Protein AF-A0A1Y4GB95-F1 (afdb_monomer)

Sequence (204 aa):
MKNYTLTEKQLGTLKKTLDSMLEAPGKIETEINDEYHAEGGEGDIELRGTLEVMFGDLGRELKYLIEDVENQPAPIQWVEDVKEFRRLYRLNTPAKTKKEVWTQFKCVREELSELFDEICESDFRPSVKVLDGICDLLFTTVGLALVLDCDIQGAFAEVVRSNLTKLGADGKPIYREDGKVLKGPNFEEPKLKPFLPKEASWNA

pLDDT: mean 91.18, std 9.5, range [42.97, 98.75]

Mean predicted aligned error: 10.13 Å

Radius of gyration: 28.31 Å; Cα contacts (8 Å, |Δi|>4): 180; chains: 1; bounding box: 76×57×63 Å

Foldseek 3Di:
DDQDDDDPVRLVVLVVVLVCLQCVLVVVQVVVQVVCVVVPDDDGDPCNVVSCVVSVVVSVVSVVVSVVNVPPDDPPPLLVVLVVVCVVVVHDFQAQDPVSLVVLVVQLVVLVVQLVVVCVVCVNDDDPSNVVSVSSNSSSVSVNCRNQQFPVVVQVVLVVVQVCQQAEPVSHFDADPVRDTGRYPRGDDRPRVVRGDPDGNYDD

Nearest PDB structures (foldseek):
  6ye4-assembly1_C  TM=2.022E-01  e=5.481E+00  Serratia marcescens
  4h6y-assembly2_B  TM=2.044E-01  e=6.871E+00  Homo sapiens

Solvent-accessible surface area (backbone atoms only — not comparable to full-atom values): 11489 Å² total; per-residue (Å²): 134,84,90,74,92,69,52,73,69,55,51,53,50,51,52,53,50,47,54,51,50,72,50,39,29,59,54,52,38,50,54,53,40,55,53,42,45,74,75,69,50,83,82,82,72,92,44,46,72,63,37,44,55,67,41,41,60,58,44,50,56,53,48,54,51,50,49,54,56,71,68,44,76,74,78,88,48,68,69,58,54,48,50,50,49,31,58,77,70,70,49,64,71,44,22,68,41,71,65,55,47,51,52,38,51,49,49,32,54,50,32,50,50,54,26,51,50,40,33,61,75,47,72,73,45,94,44,74,64,36,53,47,26,53,50,48,30,50,51,33,46,51,48,39,31,39,30,65,46,32,43,54,70,63,38,49,53,40,43,52,55,24,58,66,28,17,27,32,96,86,71,40,83,40,67,46,97,87,65,47,78,42,79,24,89,65,48,45,82,56,79,53,74,84,30,49,51,96,65,76,74,34,88,131

Structure (mmCIF, N/CA/C/O backbone):
data_AF-A0A1Y4GB95-F1
#
_entry.id   AF-A0A1Y4GB95-F1
#
loop_
_atom_site.group_PDB
_atom_site.id
_atom_site.type_symbol
_atom_site.label_atom_id
_atom_site.label_alt_id
_atom_site.label_comp_id
_atom_site.label_asym_id
_atom_site.label_entity_id
_atom_site.label_seq_id
_atom_site.pdbx_PDB_ins_code
_atom_site.Cartn_x
_atom_site.Cartn_y
_atom_site.Cartn_z
_atom_site.occupancy
_atom_site.B_iso_or_equiv
_atom_site.auth_seq_id
_atom_site.auth_comp_id
_atom_site.auth_asym_id
_atom_site.auth_atom_id
_atom_site.pdbx_PDB_model_num
ATOM 1 N N . MET A 1 1 ? 6.253 0.214 -21.303 1.00 42.97 1 MET A N 1
ATOM 2 C CA . MET A 1 1 ? 7.231 -0.401 -20.384 1.00 42.97 1 MET A CA 1
ATOM 3 C C . MET A 1 1 ? 6.607 -1.637 -19.771 1.00 42.97 1 MET A C 1
ATOM 5 O O . MET A 1 1 ? 5.446 -1.575 -19.381 1.00 42.97 1 MET A O 1
ATOM 9 N N . LYS A 1 2 ? 7.320 -2.764 -19.762 1.00 46.53 2 LYS A N 1
ATOM 10 C CA . LYS A 1 2 ? 6.909 -3.952 -19.006 1.00 46.53 2 LYS A CA 1
ATOM 11 C C . LYS A 1 2 ? 7.400 -3.743 -17.569 1.00 46.53 2 LYS A C 1
ATOM 13 O O . LYS A 1 2 ? 8.580 -3.487 -17.386 1.00 46.53 2 LYS A O 1
ATOM 18 N N . ASN A 1 3 ? 6.520 -3.818 -16.572 1.00 54.38 3 ASN A N 1
ATOM 19 C CA . ASN A 1 3 ? 6.946 -3.762 -15.171 1.00 54.38 3 ASN A CA 1
ATOM 20 C C . ASN A 1 3 ? 7.522 -5.130 -14.806 1.00 54.38 3 ASN A C 1
ATOM 22 O O . ASN A 1 3 ? 6.793 -6.125 -14.816 1.00 54.38 3 ASN A O 1
ATOM 26 N N . TYR A 1 4 ? 8.819 -5.186 -14.528 1.00 64.69 4 TYR A N 1
ATOM 27 C CA . TYR A 1 4 ? 9.495 -6.419 -14.149 1.00 64.69 4 TYR A CA 1
ATOM 28 C C . TYR A 1 4 ? 9.684 -6.403 -12.635 1.00 64.69 4 TYR A C 1
ATOM 30 O O . TYR A 1 4 ? 10.328 -5.516 -12.092 1.00 64.69 4 TYR A O 1
ATOM 38 N N . THR A 1 5 ? 9.136 -7.387 -11.926 1.00 67.50 5 THR A N 1
ATOM 39 C CA . THR A 1 5 ? 9.393 -7.531 -10.487 1.00 67.50 5 THR A CA 1
ATOM 40 C C . THR A 1 5 ? 10.512 -8.546 -10.296 1.00 67.50 5 THR A C 1
ATOM 42 O O . THR A 1 5 ? 10.265 -9.751 -10.263 1.00 67.50 5 THR A O 1
ATOM 45 N N . LEU A 1 6 ? 11.753 -8.061 -10.221 1.00 75.19 6 LEU A N 1
ATOM 46 C CA . LEU A 1 6 ? 12.926 -8.877 -9.913 1.00 75.19 6 LEU A CA 1
ATOM 47 C C . LEU A 1 6 ? 13.432 -8.551 -8.509 1.00 75.19 6 LEU A C 1
ATOM 49 O O . LEU A 1 6 ? 13.529 -7.395 -8.116 1.00 75.19 6 LEU A O 1
ATOM 53 N N . THR A 1 7 ? 13.774 -9.587 -7.751 1.00 77.94 7 THR A N 1
ATOM 54 C CA . THR A 1 7 ? 14.528 -9.437 -6.501 1.00 77.94 7 THR A CA 1
ATOM 55 C C . THR A 1 7 ? 15.972 -9.022 -6.792 1.00 77.94 7 THR A C 1
ATOM 57 O O . THR A 1 7 ? 16.514 -9.366 -7.844 1.00 77.94 7 THR A O 1
ATOM 60 N N . GLU A 1 8 ? 16.647 -8.408 -5.817 1.00 76.81 8 GLU A N 1
ATOM 61 C CA . GLU A 1 8 ? 18.096 -8.126 -5.862 1.00 76.81 8 GLU A CA 1
ATOM 62 C C . GLU A 1 8 ? 18.926 -9.355 -6.262 1.00 76.81 8 GLU A C 1
ATOM 64 O O . GLU A 1 8 ? 19.851 -9.284 -7.071 1.00 76.81 8 GLU A O 1
ATOM 69 N N . LYS A 1 9 ? 18.549 -10.533 -5.750 1.00 80.00 9 LYS A N 1
ATOM 70 C CA . LYS A 1 9 ? 19.213 -11.794 -6.094 1.00 80.00 9 LYS A CA 1
ATOM 71 C C . LYS A 1 9 ? 19.043 -12.141 -7.576 1.00 80.00 9 LYS A C 1
ATOM 73 O O . LYS A 1 9 ? 20.010 -12.552 -8.209 1.00 80.00 9 LYS A O 1
ATOM 78 N N . GLN A 1 10 ? 17.835 -11.991 -8.119 1.00 87.00 10 GLN A N 1
ATOM 79 C CA . GLN A 1 10 ? 17.549 -12.268 -9.531 1.00 87.00 10 GLN A CA 1
ATOM 80 C C . GLN A 1 10 ? 18.246 -11.262 -10.453 1.00 87.00 10 GLN A C 1
ATOM 82 O O . GLN A 1 10 ? 18.842 -11.675 -11.445 1.00 87.00 10 GLN A O 1
ATOM 87 N N . LEU A 1 11 ? 18.246 -9.975 -10.096 1.00 88.75 11 LEU A N 1
ATOM 88 C CA . LEU A 1 11 ? 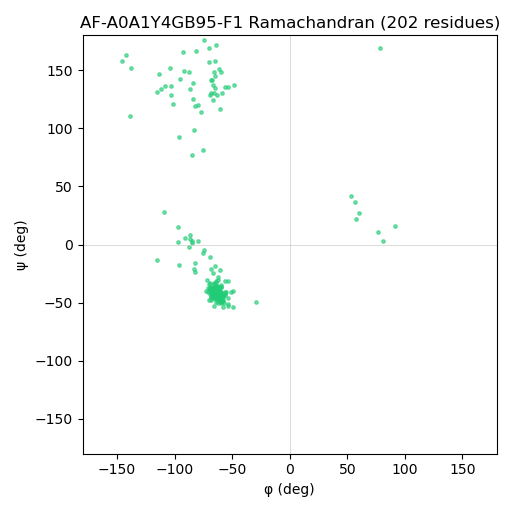18.988 -8.944 -10.822 1.00 88.75 11 LEU A CA 1
ATOM 89 C C . LEU A 1 11 ? 20.497 -9.232 -10.811 1.00 88.75 11 LEU A C 1
ATOM 91 O O . LEU A 1 11 ? 21.150 -9.188 -11.853 1.00 88.75 11 LEU A O 1
ATOM 95 N N . GLY A 1 12 ? 21.043 -9.626 -9.658 1.00 90.75 12 GLY A N 1
ATOM 96 C CA . GLY A 1 12 ? 22.436 -10.051 -9.536 1.00 90.75 12 GLY A CA 1
ATOM 97 C C . GLY A 1 12 ? 22.776 -11.265 -10.408 1.00 90.75 12 GLY A C 1
ATOM 98 O O . GLY A 1 12 ? 23.865 -11.328 -10.976 1.00 90.75 12 GLY A O 1
ATOM 99 N N . THR A 1 13 ? 21.854 -12.218 -10.567 1.00 93.88 13 THR A N 1
ATOM 100 C CA . THR A 1 13 ? 22.023 -13.345 -11.498 1.00 93.88 13 THR A CA 1
ATOM 101 C C . THR A 1 13 ? 22.048 -12.890 -12.959 1.00 93.88 13 THR A C 1
ATOM 103 O O . THR A 1 13 ? 22.888 -13.372 -13.719 1.00 93.88 13 THR A O 1
ATOM 106 N N . LEU A 1 14 ? 21.181 -11.955 -13.362 1.00 93.00 14 LEU A N 1
ATOM 107 C CA . LEU A 1 14 ? 21.178 -11.421 -14.731 1.00 93.00 14 LEU A CA 1
ATOM 108 C C . LEU A 1 14 ? 22.484 -10.694 -15.061 1.00 93.00 14 LEU A C 1
ATOM 110 O O . LEU A 1 14 ? 23.065 -10.954 -16.110 1.00 93.00 14 LEU A O 1
ATOM 114 N N . LYS A 1 15 ? 22.995 -9.868 -14.140 1.00 93.88 15 LYS A N 1
ATOM 115 C CA . LYS A 1 15 ? 24.283 -9.173 -14.306 1.00 93.88 15 LYS A CA 1
ATOM 116 C C . LYS A 1 15 ? 25.442 -10.147 -14.520 1.00 93.88 15 LYS A C 1
ATOM 118 O O . LYS A 1 15 ? 26.156 -10.041 -15.506 1.00 93.88 15 LYS A O 1
ATOM 123 N N . LYS A 1 16 ? 25.544 -11.183 -13.679 1.00 95.31 16 LYS A N 1
ATOM 124 C CA . LYS A 1 16 ? 26.564 -12.238 -13.840 1.00 95.31 16 LYS A CA 1
ATOM 125 C C . LYS A 1 16 ? 26.449 -12.979 -15.172 1.00 95.31 16 LYS A C 1
ATOM 127 O O . LYS A 1 16 ? 27.456 -13.411 -15.730 1.00 95.31 16 LYS A O 1
ATOM 132 N N . THR A 1 17 ? 25.223 -13.158 -15.660 1.00 93.69 17 THR A N 1
ATOM 133 C CA . THR A 1 17 ? 24.966 -13.796 -16.957 1.00 93.69 17 THR A CA 1
ATOM 134 C C . THR A 1 17 ? 25.465 -12.908 -18.096 1.00 93.69 17 THR A C 1
ATOM 136 O O . THR A 1 17 ? 26.146 -13.409 -18.985 1.00 93.69 17 THR A O 1
ATOM 139 N N . LEU A 1 18 ? 25.196 -11.599 -18.036 1.00 93.94 18 LEU A N 1
ATOM 140 C CA . LEU A 1 18 ? 25.716 -10.623 -18.995 1.00 93.94 18 LEU A CA 1
ATOM 141 C C . LEU A 1 18 ? 27.249 -10.620 -19.014 1.00 93.94 18 LEU A C 1
ATOM 143 O O . LEU A 1 18 ? 27.834 -10.746 -20.085 1.00 93.94 18 LEU A O 1
ATOM 147 N N . ASP A 1 19 ? 27.892 -10.552 -17.846 1.00 93.06 19 ASP A N 1
ATOM 148 C CA . ASP A 1 19 ? 29.358 -10.573 -17.747 1.00 93.06 19 ASP A CA 1
ATOM 149 C C . ASP A 1 19 ? 29.935 -11.847 -18.385 1.00 93.06 19 ASP A C 1
ATOM 151 O O . ASP A 1 19 ? 30.854 -11.789 -19.201 1.00 93.06 19 ASP A O 1
ATOM 155 N N . SER A 1 20 ? 29.326 -13.002 -18.097 1.00 90.69 20 SER A N 1
ATOM 156 C CA . SER A 1 20 ? 29.745 -14.286 -18.672 1.00 90.69 20 SER A CA 1
ATOM 157 C C . SER A 1 20 ? 29.602 -14.319 -20.198 1.00 90.69 20 SER A C 1
ATOM 159 O O . SER A 1 20 ? 30.461 -14.873 -20.879 1.00 90.69 20 SER A O 1
ATOM 161 N N . MET A 1 21 ? 28.541 -13.717 -20.749 1.00 89.25 21 MET A N 1
ATOM 162 C CA . MET A 1 21 ? 28.334 -13.609 -22.199 1.00 89.25 21 MET A CA 1
ATOM 163 C C . MET A 1 21 ? 29.367 -12.705 -22.873 1.00 89.25 21 MET A C 1
ATOM 165 O O . MET A 1 21 ? 29.791 -13.001 -23.985 1.00 89.25 21 MET A O 1
ATOM 169 N N . LEU A 1 22 ? 29.777 -11.621 -22.212 1.00 87.62 22 LEU A N 1
ATOM 170 C CA . LEU A 1 22 ? 30.788 -10.700 -22.736 1.00 87.62 22 LEU A CA 1
ATOM 171 C C . LEU A 1 22 ? 32.195 -11.316 -22.724 1.00 87.62 22 LEU A C 1
ATOM 173 O O . LEU A 1 22 ? 33.005 -11.005 -23.592 1.00 87.62 22 LEU A O 1
ATOM 177 N N . GLU A 1 23 ? 32.481 -12.207 -21.773 1.00 90.25 23 GLU A N 1
ATO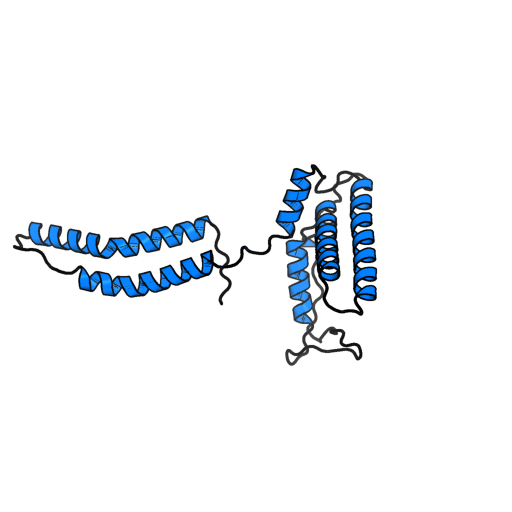M 178 C CA . GLU A 1 23 ? 33.754 -12.935 -21.699 1.00 90.25 23 GLU A CA 1
ATOM 179 C C . GLU A 1 23 ? 33.819 -14.173 -22.611 1.00 90.25 23 GLU A C 1
ATOM 181 O O . GLU A 1 23 ? 34.914 -14.622 -22.958 1.00 90.25 23 GLU A O 1
ATOM 186 N N . ALA A 1 24 ? 32.669 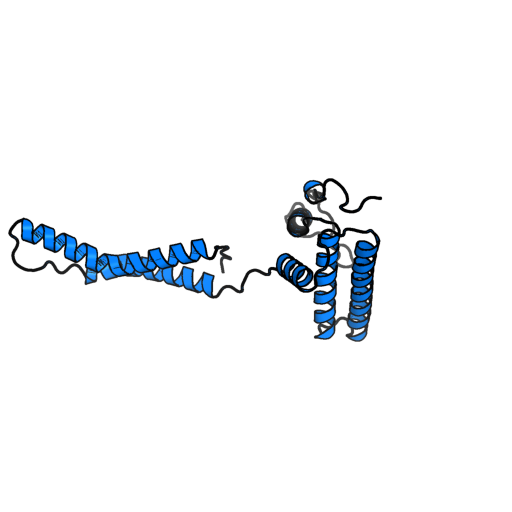-14.746 -22.985 1.00 91.44 24 ALA A N 1
ATOM 187 C CA . ALA A 1 24 ? 32.592 -16.003 -23.730 1.00 91.44 24 ALA A CA 1
ATOM 188 C C . ALA A 1 24 ? 33.364 -16.004 -25.067 1.00 91.44 24 ALA A C 1
ATOM 190 O O . ALA A 1 24 ? 34.066 -16.987 -25.305 1.00 91.44 24 ALA A O 1
ATOM 191 N N . PRO A 1 25 ? 33.323 -14.949 -25.912 1.00 92.75 25 PRO A N 1
ATOM 192 C CA . PRO A 1 25 ? 34.048 -14.933 -27.184 1.00 92.75 25 PRO A CA 1
ATOM 193 C C . PRO A 1 25 ? 35.543 -15.241 -27.054 1.00 92.75 25 PRO A C 1
ATOM 195 O O . PRO A 1 25 ? 36.059 -16.069 -27.797 1.00 92.75 25 PRO A O 1
ATOM 198 N N . GLY A 1 26 ? 36.221 -14.623 -26.081 1.00 89.88 26 GLY A N 1
ATOM 199 C CA . GLY A 1 26 ? 37.654 -14.838 -25.866 1.00 89.88 26 GLY A CA 1
ATOM 200 C C . GLY A 1 26 ? 37.964 -16.226 -25.308 1.00 89.88 26 GLY A C 1
ATOM 201 O O . GLY A 1 26 ? 38.906 -16.864 -25.757 1.00 89.88 26 GLY A O 1
ATOM 202 N N . LYS A 1 27 ? 37.146 -16.721 -24.367 1.00 91.88 27 LYS A N 1
ATOM 203 C CA . LYS A 1 27 ? 37.313 -18.069 -23.796 1.00 91.88 27 LYS A CA 1
ATOM 204 C C . LYS A 1 27 ? 37.154 -19.159 -24.856 1.00 91.88 27 LYS A C 1
ATOM 206 O O . LYS A 1 27 ? 37.993 -20.046 -24.933 1.00 91.88 27 LYS A O 1
ATOM 211 N N . ILE A 1 28 ? 36.122 -19.050 -25.694 1.00 92.69 28 ILE A N 1
ATOM 212 C CA . ILE A 1 28 ? 35.851 -20.004 -26.777 1.00 92.69 28 ILE A CA 1
ATOM 213 C C . ILE A 1 28 ? 36.989 -19.992 -27.805 1.00 92.69 28 ILE A C 1
ATOM 215 O O . ILE A 1 28 ? 37.430 -21.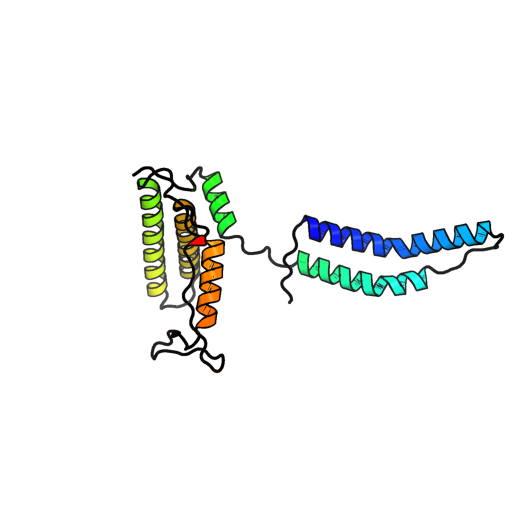050 -28.237 1.00 92.69 28 ILE A O 1
ATOM 219 N N . GLU A 1 29 ? 37.482 -18.813 -28.193 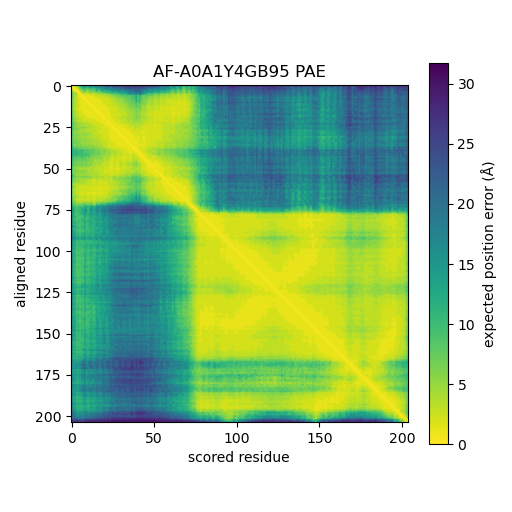1.00 93.00 29 GLU A N 1
ATOM 220 C CA . GLU A 1 29 ? 38.614 -18.711 -29.121 1.00 93.00 29 GLU A CA 1
ATOM 221 C C . GLU A 1 29 ? 39.895 -19.331 -28.542 1.00 93.00 29 GLU A C 1
ATOM 223 O O . GLU A 1 29 ? 40.578 -20.067 -29.251 1.00 93.00 29 GLU A O 1
ATOM 228 N N . THR A 1 30 ? 40.200 -19.097 -27.259 1.00 93.88 30 THR A N 1
ATOM 229 C CA . THR A 1 30 ? 41.328 -19.762 -26.587 1.00 93.88 30 THR A CA 1
ATOM 230 C C . THR A 1 30 ? 41.164 -21.280 -26.583 1.00 93.88 30 THR A C 1
ATOM 232 O O . THR A 1 30 ? 42.087 -21.973 -26.990 1.00 93.88 30 THR A O 1
ATOM 235 N N . GLU A 1 31 ? 40.001 -21.801 -26.180 1.00 95.62 31 GLU A N 1
ATOM 236 C CA . GLU A 1 31 ? 39.750 -23.249 -26.114 1.00 95.62 31 GLU A CA 1
ATOM 237 C C . GLU A 1 31 ? 39.902 -23.923 -27.487 1.00 95.62 31 GLU A C 1
ATOM 239 O O . GLU A 1 31 ? 40.544 -24.966 -27.598 1.00 95.62 31 GLU A O 1
ATOM 244 N N . ILE A 1 32 ? 39.380 -23.297 -28.546 1.00 94.06 32 ILE A N 1
ATOM 245 C CA . ILE A 1 32 ? 39.511 -23.805 -29.918 1.00 94.06 32 ILE A CA 1
ATOM 246 C C . ILE A 1 32 ? 40.977 -23.810 -30.371 1.00 94.06 32 ILE A C 1
ATOM 248 O O . ILE A 1 32 ? 41.420 -24.778 -30.988 1.00 94.06 32 ILE A O 1
ATOM 252 N N . ASN A 1 33 ? 41.733 -22.748 -30.081 1.00 95.19 33 ASN A N 1
ATOM 253 C CA . ASN A 1 33 ? 43.144 -22.672 -30.462 1.00 95.19 33 ASN A CA 1
ATOM 254 C C . ASN A 1 33 ? 44.010 -23.661 -29.667 1.00 95.19 33 ASN A C 1
ATOM 256 O O . ASN A 1 33 ? 44.880 -24.306 -30.250 1.00 95.19 33 ASN A O 1
ATOM 260 N N . ASP A 1 34 ? 43.736 -23.858 -28.375 1.00 95.94 34 ASP A N 1
ATOM 261 C CA . ASP A 1 34 ? 44.418 -24.863 -27.553 1.00 95.94 34 ASP A CA 1
ATOM 262 C C . ASP A 1 34 ? 44.212 -26.284 -28.115 1.00 95.94 34 ASP A C 1
ATOM 264 O O . ASP A 1 34 ? 45.173 -27.051 -28.235 1.00 95.94 34 ASP A O 1
ATOM 268 N N . GLU A 1 35 ? 42.982 -26.629 -28.517 1.00 95.88 35 GLU A N 1
ATOM 269 C CA . GLU A 1 35 ? 42.675 -27.904 -29.181 1.00 95.88 35 GLU A CA 1
ATOM 270 C C . GLU A 1 35 ? 43.361 -28.016 -30.553 1.00 95.88 35 GLU A C 1
ATOM 272 O O . GLU A 1 35 ? 44.014 -29.023 -30.838 1.00 95.88 35 GLU A O 1
ATOM 277 N N . TYR A 1 36 ? 43.299 -26.967 -31.377 1.00 95.38 36 TYR A N 1
ATOM 278 C CA . TYR A 1 36 ? 43.931 -26.931 -32.700 1.00 95.38 36 TYR A CA 1
ATOM 279 C C . TYR A 1 36 ? 45.453 -27.140 -32.634 1.00 95.38 36 TYR A C 1
ATOM 281 O O . TYR A 1 36 ? 46.024 -27.903 -33.421 1.00 95.38 36 TYR A O 1
ATOM 289 N N . HIS A 1 37 ? 46.125 -26.521 -31.662 1.00 95.50 37 HIS A N 1
ATOM 290 C CA . HIS A 1 37 ? 47.557 -26.719 -31.445 1.00 95.50 37 HIS A CA 1
ATOM 291 C C . HIS A 1 37 ? 47.891 -28.113 -30.914 1.00 95.50 37 HIS A C 1
ATOM 293 O O . HIS A 1 37 ? 48.905 -28.691 -31.315 1.00 95.50 37 HIS A O 1
ATOM 299 N N . ALA A 1 38 ? 47.049 -28.687 -30.049 1.00 95.44 38 ALA A N 1
ATOM 300 C CA . ALA A 1 38 ? 47.228 -30.056 -29.568 1.00 95.44 38 ALA A CA 1
ATOM 301 C C . ALA A 1 38 ? 47.152 -31.092 -30.709 1.00 95.44 38 ALA A C 1
ATOM 303 O O . ALA A 1 38 ? 47.802 -32.138 -30.637 1.00 95.44 38 ALA A O 1
ATOM 304 N N . GLU A 1 39 ? 46.421 -30.782 -31.783 1.00 95.75 39 GLU A N 1
ATOM 305 C CA . GLU A 1 39 ? 46.323 -31.590 -33.006 1.00 95.75 39 GLU A CA 1
ATOM 306 C C . GLU A 1 39 ? 47.453 -31.329 -34.025 1.00 95.75 39 GLU A C 1
ATOM 308 O O . GLU A 1 39 ? 47.507 -31.974 -35.075 1.00 95.75 39 GLU A O 1
ATOM 313 N N . GLY A 1 40 ? 48.400 -30.437 -33.709 1.00 94.38 40 GLY A N 1
ATOM 314 C CA . GLY A 1 40 ? 49.559 -30.119 -34.550 1.00 94.38 40 GLY A CA 1
ATOM 315 C C . GLY A 1 40 ? 49.349 -28.955 -35.524 1.00 94.38 40 GLY A C 1
ATOM 316 O O . GLY A 1 40 ? 50.127 -28.815 -36.468 1.00 94.38 40 GLY A O 1
ATOM 317 N N . GLY A 1 41 ? 48.315 -28.136 -35.320 1.00 93.00 41 GLY A N 1
ATOM 318 C CA . GLY A 1 41 ? 48.070 -26.921 -36.093 1.00 93.00 41 GLY A CA 1
ATOM 319 C C . GLY A 1 41 ? 49.108 -25.816 -35.847 1.00 93.00 41 GLY A C 1
ATOM 320 O O . GLY A 1 41 ? 49.540 -25.585 -34.715 1.00 93.00 41 GLY A O 1
ATOM 321 N N . GLU A 1 42 ? 49.486 -25.102 -36.913 1.00 91.94 42 GLU A N 1
ATOM 322 C CA . GLU A 1 42 ? 50.362 -23.922 -36.858 1.00 91.94 42 GLU A CA 1
ATOM 323 C C . GLU A 1 42 ? 49.550 -22.620 -36.997 1.00 91.94 42 GLU A C 1
ATOM 325 O O . GLU A 1 42 ? 48.693 -22.515 -37.879 1.00 91.94 42 GLU A O 1
ATOM 330 N N . GLY A 1 43 ? 49.866 -21.620 -36.162 1.00 92.00 43 GLY A N 1
ATOM 331 C CA . GLY A 1 43 ? 49.185 -20.315 -36.113 1.00 92.00 43 GLY A CA 1
ATOM 332 C C . GLY A 1 43 ? 47.839 -20.329 -35.375 1.00 92.00 43 GLY A C 1
ATOM 333 O O . GLY A 1 43 ? 47.316 -21.396 -35.071 1.00 92.00 43 GLY A O 1
ATOM 334 N N . ASP A 1 44 ? 47.281 -19.144 -35.108 1.00 92.50 44 ASP A N 1
ATOM 335 C CA . ASP A 1 44 ? 46.006 -18.990 -34.391 1.00 92.50 44 ASP A CA 1
ATOM 336 C C . ASP A 1 44 ? 44.834 -18.848 -35.374 1.00 92.50 44 ASP A C 1
ATOM 338 O O . ASP A 1 44 ? 44.937 -18.179 -36.409 1.00 92.50 44 ASP A O 1
ATOM 342 N N . ILE A 1 45 ? 43.690 -19.439 -35.031 1.00 92.69 45 ILE A N 1
ATOM 343 C CA . ILE A 1 45 ? 42.416 -19.212 -35.712 1.00 92.69 45 ILE A CA 1
ATOM 344 C C . ILE A 1 45 ? 41.788 -17.929 -35.149 1.00 92.69 45 ILE A C 1
ATOM 346 O O . ILE A 1 45 ? 41.460 -17.857 -33.965 1.00 92.69 45 ILE A O 1
ATOM 350 N N . GLU A 1 46 ? 41.575 -16.928 -36.008 1.00 93.00 46 GLU A N 1
ATOM 351 C CA . GLU A 1 46 ? 40.910 -15.669 -35.645 1.00 93.00 46 GLU A CA 1
ATOM 352 C C . GLU A 1 46 ? 39.378 -15.818 -35.698 1.00 93.00 46 GLU A C 1
ATOM 354 O O . GLU A 1 46 ? 38.753 -15.720 -36.759 1.00 93.00 46 GLU A O 1
ATOM 359 N N . LEU A 1 47 ? 38.747 -16.041 -34.544 1.00 89.69 47 LEU A N 1
ATOM 360 C CA . LEU A 1 47 ? 37.288 -16.175 -34.410 1.00 89.69 47 LEU A CA 1
ATOM 361 C C . LEU A 1 47 ? 36.658 -15.062 -33.574 1.00 89.69 47 LEU A C 1
ATOM 363 O O . LEU A 1 47 ? 35.434 -14.886 -33.625 1.00 89.69 47 LEU A O 1
ATOM 367 N N . ARG A 1 48 ? 37.466 -14.284 -32.846 1.00 87.31 48 ARG A N 1
ATOM 368 C CA . ARG A 1 48 ? 37.003 -13.302 -31.865 1.00 87.31 48 ARG A CA 1
ATOM 369 C C . ARG A 1 48 ? 35.919 -12.380 -32.383 1.00 87.31 48 ARG A C 1
ATOM 371 O O . ARG A 1 48 ? 34.859 -12.288 -31.779 1.00 87.31 48 ARG A O 1
ATOM 378 N N . GLY A 1 49 ? 36.169 -11.720 -33.514 1.00 86.75 49 GLY A N 1
ATOM 379 C CA . GLY A 1 49 ? 35.246 -10.732 -34.072 1.00 86.75 49 GLY A CA 1
ATOM 380 C C . GLY A 1 49 ? 33.900 -11.348 -34.458 1.00 86.75 49 GLY A C 1
ATOM 381 O O . GLY A 1 49 ? 32.853 -10.753 -34.220 1.00 86.75 49 GLY A O 1
ATOM 382 N N . THR A 1 50 ? 33.908 -12.572 -34.992 1.00 88.94 50 THR A N 1
ATOM 383 C CA . THR A 1 50 ? 32.682 -13.305 -35.339 1.00 88.94 50 THR A CA 1
ATOM 384 C C . THR A 1 50 ? 31.890 -13.666 -34.084 1.00 88.94 50 THR A C 1
ATOM 386 O O . THR A 1 50 ? 30.681 -13.435 -34.029 1.00 88.94 50 THR A O 1
ATOM 389 N N . LEU A 1 51 ? 32.566 -14.176 -33.052 1.00 87.75 51 LEU A N 1
ATOM 390 C CA . LEU A 1 51 ? 31.942 -14.518 -31.774 1.00 87.75 51 LEU A CA 1
ATOM 391 C C . LEU A 1 51 ? 31.421 -13.264 -31.052 1.00 87.75 51 LEU A C 1
ATOM 393 O O . LEU A 1 51 ? 30.294 -13.259 -30.567 1.00 87.75 51 LEU A O 1
ATOM 397 N N . GLU A 1 52 ? 32.176 -12.167 -31.043 1.00 89.56 52 GLU A N 1
ATOM 398 C CA . GLU A 1 52 ? 31.747 -10.883 -30.474 1.00 89.56 52 GLU A CA 1
ATOM 399 C C . GLU A 1 52 ? 30.486 -10.340 -31.158 1.00 89.56 52 GLU A C 1
ATOM 401 O O . GLU A 1 52 ? 29.612 -9.799 -30.483 1.00 89.56 52 GLU A O 1
ATOM 406 N N . VAL A 1 53 ? 30.336 -10.525 -32.473 1.00 88.06 53 VAL A N 1
ATOM 407 C CA . VAL A 1 53 ? 29.097 -10.170 -33.181 1.00 88.06 53 VAL A CA 1
ATOM 408 C C . VAL A 1 53 ? 27.944 -11.085 -32.761 1.00 88.06 53 VAL A C 1
ATOM 410 O O . VAL A 1 53 ? 26.874 -10.584 -32.415 1.00 88.06 53 VAL A O 1
ATOM 413 N N . MET A 1 54 ? 28.160 -12.405 -32.729 1.00 86.75 54 MET A N 1
ATOM 414 C CA . MET A 1 54 ? 27.127 -13.385 -32.359 1.00 86.75 54 MET A CA 1
ATOM 415 C C . MET A 1 54 ? 26.596 -13.185 -30.933 1.00 86.75 54 MET A C 1
ATOM 417 O O . MET A 1 54 ? 25.386 -13.223 -30.712 1.00 86.75 54 MET A O 1
ATOM 421 N N . PHE A 1 55 ? 27.483 -12.961 -29.962 1.00 87.38 55 PHE A N 1
ATOM 422 C CA . PHE A 1 55 ? 27.106 -12.718 -28.565 1.00 87.38 55 PHE A CA 1
ATOM 423 C C . PHE A 1 55 ? 26.721 -11.256 -28.302 1.00 87.38 55 PHE A C 1
ATOM 425 O O . PHE A 1 55 ? 26.003 -10.968 -27.343 1.00 87.38 55 PHE A O 1
ATOM 432 N N . GLY A 1 56 ? 27.159 -10.328 -29.154 1.00 83.75 56 GLY A N 1
ATOM 433 C CA . GLY A 1 56 ? 26.970 -8.892 -28.978 1.00 83.75 56 GLY A CA 1
ATOM 434 C C . GLY A 1 56 ? 25.514 -8.443 -29.059 1.00 83.75 56 GLY A C 1
ATOM 435 O O . GLY A 1 56 ? 25.104 -7.600 -28.262 1.00 83.75 56 GLY A O 1
ATOM 436 N N . ASP A 1 57 ? 24.716 -9.005 -29.972 1.00 84.06 57 ASP A N 1
ATOM 437 C CA . ASP A 1 57 ? 23.284 -8.680 -30.072 1.00 84.06 57 ASP A CA 1
ATOM 438 C C . ASP A 1 57 ? 22.520 -9.095 -28.809 1.00 84.06 57 ASP A C 1
ATOM 440 O O . ASP A 1 57 ? 21.836 -8.277 -28.191 1.00 84.06 57 ASP A O 1
ATOM 444 N N . LEU A 1 58 ? 22.717 -10.337 -28.363 1.00 84.44 58 LEU A N 1
ATOM 445 C CA . LEU A 1 58 ? 22.074 -10.867 -27.162 1.00 84.44 58 LEU A CA 1
ATOM 446 C C . LEU A 1 58 ? 22.550 -10.149 -25.888 1.00 84.44 58 LEU A C 1
ATOM 448 O O . LEU A 1 58 ? 21.746 -9.829 -25.010 1.00 84.44 58 LEU A O 1
ATOM 452 N N . GLY A 1 59 ? 23.848 -9.842 -25.804 1.00 88.62 59 GLY A N 1
ATOM 453 C CA . GLY A 1 59 ? 24.425 -9.069 -24.706 1.00 88.62 59 GLY A CA 1
ATOM 454 C C . GLY A 1 59 ? 23.856 -7.650 -24.624 1.00 88.62 59 GLY A C 1
ATOM 455 O O . GLY A 1 59 ? 23.561 -7.170 -23.530 1.00 88.62 59 GLY A O 1
ATOM 456 N N . ARG A 1 60 ? 23.627 -6.986 -25.767 1.00 89.06 60 ARG A N 1
ATOM 457 C CA . ARG A 1 60 ? 22.975 -5.666 -25.815 1.00 89.06 60 ARG A CA 1
ATOM 458 C C . ARG A 1 60 ? 21.537 -5.714 -25.311 1.00 89.06 60 ARG A C 1
ATOM 460 O O . ARG A 1 60 ? 21.166 -4.880 -24.490 1.00 89.06 60 ARG A O 1
ATOM 467 N N . GLU A 1 61 ? 20.738 -6.677 -25.764 1.00 89.69 61 GLU A N 1
ATOM 468 C CA . GLU A 1 61 ? 19.348 -6.812 -25.309 1.00 89.69 61 GLU A CA 1
ATOM 469 C C . GLU A 1 61 ? 19.257 -7.073 -23.801 1.00 89.69 61 GLU A C 1
ATOM 471 O O . GLU A 1 61 ? 18.470 -6.429 -23.102 1.00 89.69 61 GLU A O 1
ATOM 476 N N . LEU A 1 62 ? 20.096 -7.973 -23.280 1.00 90.38 62 LEU A N 1
ATOM 477 C CA . LEU A 1 62 ? 20.145 -8.268 -21.850 1.00 90.38 62 LEU A CA 1
ATOM 478 C C . LEU A 1 62 ? 20.601 -7.052 -21.035 1.00 90.38 62 LEU A C 1
ATOM 480 O O . LEU A 1 62 ? 20.034 -6.778 -19.976 1.00 90.38 62 LEU A O 1
ATOM 484 N N . LYS A 1 63 ? 21.580 -6.294 -21.539 1.00 92.06 63 LYS A N 1
ATOM 485 C CA . LYS A 1 63 ? 22.016 -5.039 -20.924 1.00 92.06 63 LYS A CA 1
ATOM 486 C C . LYS A 1 63 ? 20.871 -4.030 -20.834 1.00 92.06 63 LYS A C 1
ATOM 488 O O . LYS A 1 63 ? 20.641 -3.495 -19.755 1.00 92.06 63 LYS A O 1
ATOM 493 N N . TYR A 1 64 ? 20.118 -3.818 -21.913 1.00 89.62 64 TYR A N 1
ATOM 494 C CA . TYR A 1 64 ? 18.970 -2.907 -21.887 1.00 89.62 64 TYR A CA 1
ATOM 495 C C . TYR A 1 64 ? 17.879 -3.361 -20.920 1.00 89.62 64 TYR A C 1
ATOM 497 O O . TYR A 1 64 ? 17.277 -2.528 -20.253 1.00 89.62 64 TYR A O 1
ATOM 505 N N . LEU A 1 65 ? 17.632 -4.668 -20.808 1.00 87.19 65 LEU A N 1
ATOM 506 C CA . LEU A 1 65 ? 16.697 -5.196 -19.818 1.00 87.19 65 LEU A CA 1
ATOM 507 C C . LEU A 1 65 ? 17.167 -4.908 -18.385 1.00 87.19 65 LEU A C 1
ATOM 509 O O . LEU A 1 65 ? 16.360 -4.508 -17.553 1.00 87.19 65 LEU A O 1
ATOM 513 N N . ILE A 1 66 ? 18.455 -5.115 -18.098 1.00 89.31 66 ILE A N 1
ATOM 514 C CA . ILE A 1 66 ? 19.043 -4.817 -16.786 1.00 89.31 66 ILE A CA 1
ATOM 515 C C . ILE A 1 66 ? 18.915 -3.321 -16.484 1.00 89.31 66 ILE A C 1
ATOM 517 O O . ILE A 1 66 ? 18.418 -2.972 -15.419 1.00 89.31 66 ILE A O 1
ATOM 521 N N . GLU A 1 67 ? 19.268 -2.452 -17.432 1.00 88.94 67 GLU A N 1
ATOM 522 C CA . GLU A 1 67 ? 19.131 -1.000 -17.285 1.00 88.94 67 GLU A CA 1
ATOM 523 C C . GLU A 1 67 ? 17.665 -0.577 -17.087 1.00 88.94 67 GLU A C 1
ATOM 525 O O . GLU A 1 67 ? 17.389 0.275 -16.250 1.00 88.94 67 GLU A O 1
ATOM 530 N N . ASP A 1 68 ? 16.709 -1.169 -17.807 1.00 84.19 68 ASP A N 1
ATOM 531 C CA . ASP A 1 68 ? 15.275 -0.882 -17.638 1.00 84.19 68 ASP A CA 1
ATOM 532 C C . ASP A 1 68 ? 14.777 -1.311 -16.250 1.00 84.19 68 ASP A C 1
ATOM 534 O O . ASP A 1 68 ? 13.989 -0.602 -15.635 1.00 84.19 68 ASP A O 1
ATOM 538 N N . VAL A 1 69 ? 15.264 -2.436 -15.717 1.00 82.25 69 VAL A N 1
ATOM 539 C CA . VAL A 1 69 ? 14.950 -2.890 -14.351 1.00 82.25 69 VAL A CA 1
ATOM 540 C C . VAL A 1 69 ? 15.595 -1.986 -13.299 1.00 82.25 69 VAL A C 1
ATOM 542 O O . VAL A 1 69 ? 14.949 -1.646 -12.315 1.00 82.25 69 VAL A O 1
ATOM 545 N N . GLU A 1 70 ? 16.852 -1.587 -13.483 1.00 84.19 70 GLU A N 1
ATOM 546 C CA . GLU A 1 70 ? 17.570 -0.728 -12.532 1.00 84.19 70 GLU A CA 1
ATOM 547 C C . GLU A 1 70 ? 17.028 0.701 -12.496 1.00 84.19 70 GLU A C 1
ATOM 549 O O . GLU A 1 70 ? 17.031 1.339 -11.446 1.00 84.19 70 GLU A O 1
ATOM 554 N N . ASN A 1 71 ? 16.546 1.197 -13.636 1.00 81.81 71 ASN A N 1
ATOM 555 C CA . ASN A 1 71 ? 15.944 2.522 -13.747 1.00 81.81 71 ASN A CA 1
ATOM 556 C C . ASN A 1 71 ? 14.440 2.523 -13.446 1.00 81.81 71 ASN A C 1
ATOM 558 O O . ASN A 1 71 ? 13.814 3.588 -13.464 1.00 81.81 71 ASN A O 1
ATOM 562 N N . GLN A 1 72 ? 13.837 1.361 -13.169 1.00 70.06 72 GLN A N 1
ATOM 563 C CA . GLN A 1 72 ? 12.468 1.328 -12.676 1.00 70.06 72 GLN A CA 1
ATOM 564 C C . GLN A 1 72 ? 12.416 1.990 -11.296 1.00 70.06 72 GLN A C 1
ATOM 566 O O . GLN A 1 72 ? 13.259 1.713 -10.440 1.00 70.06 72 GLN A O 1
ATOM 571 N N . PRO A 1 73 ? 11.425 2.866 -11.045 1.00 61.22 73 PRO A N 1
ATOM 572 C CA . PRO A 1 73 ? 11.202 3.352 -9.696 1.00 61.22 73 PRO A CA 1
ATOM 573 C C . PRO A 1 73 ? 10.977 2.140 -8.793 1.00 61.22 73 PRO A C 1
ATOM 575 O O . PRO A 1 73 ? 10.248 1.215 -9.169 1.00 61.22 73 PRO A O 1
ATOM 578 N N . ALA A 1 74 ? 11.613 2.146 -7.618 1.00 59.53 74 ALA A N 1
ATOM 579 C CA . ALA A 1 74 ? 11.412 1.098 -6.629 1.00 59.53 74 ALA A CA 1
ATOM 580 C C . ALA A 1 74 ? 9.902 0.862 -6.448 1.00 59.53 74 ALA A C 1
ATOM 582 O O . ALA A 1 74 ? 9.132 1.835 -6.430 1.00 59.53 74 ALA A O 1
ATOM 583 N N . PRO A 1 75 ? 9.447 -0.400 -6.359 1.00 63.59 75 PRO A N 1
ATOM 584 C CA . PRO A 1 75 ? 8.035 -0.669 -6.164 1.00 63.59 75 PRO A CA 1
ATOM 585 C C . PRO A 1 75 ? 7.531 0.100 -4.938 1.00 63.59 75 PRO A C 1
ATOM 587 O O . PRO A 1 75 ? 8.193 0.134 -3.904 1.00 63.59 75 PRO A O 1
ATOM 590 N N . ILE A 1 76 ? 6.363 0.736 -5.045 1.00 66.25 76 ILE A N 1
ATOM 591 C CA . ILE A 1 76 ? 5.780 1.459 -3.911 1.00 66.25 76 ILE A CA 1
ATOM 592 C C . ILE A 1 76 ? 5.548 0.456 -2.776 1.00 66.25 76 ILE A C 1
ATOM 594 O O . ILE A 1 76 ? 4.753 -0.481 -2.902 1.00 66.25 76 ILE A O 1
ATOM 598 N N . GLN A 1 77 ? 6.248 0.663 -1.663 1.00 81.62 77 GLN A N 1
ATOM 599 C CA . GLN A 1 77 ? 6.295 -0.245 -0.520 1.00 81.62 77 GLN A CA 1
ATOM 600 C C . GLN A 1 77 ? 5.555 0.308 0.705 1.00 81.62 77 GLN A C 1
ATOM 602 O O . GLN A 1 77 ? 5.830 -0.109 1.820 1.00 81.62 77 GLN A O 1
ATOM 607 N N . TRP A 1 78 ? 4.537 1.146 0.488 1.00 86.31 78 TRP A N 1
ATOM 608 C CA . TRP A 1 78 ? 3.631 1.733 1.490 1.00 86.31 78 TRP A CA 1
ATOM 609 C C . TRP A 1 78 ? 3.381 0.897 2.761 1.00 86.31 78 TRP A C 1
ATOM 611 O O . TRP A 1 78 ? 3.511 1.410 3.867 1.00 86.31 78 TRP A O 1
ATOM 621 N N . VAL A 1 79 ? 3.052 -0.395 2.644 1.00 91.81 79 VAL A N 1
ATOM 622 C CA . VAL A 1 79 ? 2.833 -1.268 3.814 1.00 91.81 79 VAL A CA 1
ATOM 623 C C . VAL A 1 79 ? 4.121 -1.529 4.604 1.00 91.81 79 VAL A C 1
ATOM 625 O O . VAL A 1 79 ? 4.098 -1.493 5.834 1.00 91.81 79 VAL A O 1
ATOM 628 N N . GLU A 1 80 ? 5.237 -1.777 3.922 1.00 91.62 80 GLU A N 1
ATOM 629 C CA . GLU A 1 80 ? 6.549 -1.986 4.544 1.00 91.62 80 GLU A CA 1
ATOM 630 C C . GLU A 1 80 ? 7.114 -0.689 5.129 1.00 91.62 80 GLU A C 1
ATOM 632 O O . GLU A 1 80 ? 7.637 -0.712 6.240 1.00 91.62 80 GLU A O 1
ATOM 637 N N . ASP A 1 81 ? 6.911 0.451 4.464 1.00 92.56 81 ASP A N 1
ATOM 638 C CA . ASP A 1 81 ? 7.313 1.764 4.982 1.00 92.56 81 ASP A CA 1
ATOM 639 C C . ASP A 1 81 ? 6.597 2.077 6.307 1.00 92.56 81 ASP A C 1
ATOM 641 O O . ASP A 1 81 ? 7.216 2.503 7.287 1.00 92.56 81 ASP A O 1
ATOM 645 N N . VAL A 1 82 ? 5.292 1.784 6.392 1.00 96.12 82 VAL A N 1
ATOM 646 C CA . VAL A 1 82 ? 4.525 1.952 7.635 1.00 96.12 82 VAL A CA 1
ATOM 647 C C . VAL A 1 82 ? 4.964 0.937 8.698 1.00 96.12 82 VAL A C 1
ATOM 649 O O . VAL A 1 82 ? 5.080 1.300 9.870 1.00 96.12 82 VAL A O 1
ATOM 652 N N . LYS A 1 83 ? 5.248 -0.325 8.339 1.00 95.06 83 LYS A N 1
ATOM 653 C CA . LYS A 1 83 ? 5.807 -1.315 9.285 1.00 95.06 83 LYS A CA 1
ATOM 654 C C . LYS A 1 83 ? 7.139 -0.840 9.863 1.00 95.06 83 LYS A C 1
ATOM 656 O O . LYS A 1 83 ? 7.333 -0.917 11.078 1.00 95.06 83 LYS A O 1
ATOM 661 N N . GLU A 1 84 ? 8.022 -0.316 9.020 1.00 95.12 84 GLU A N 1
ATOM 662 C CA . GLU A 1 84 ? 9.329 0.193 9.422 1.00 95.12 84 GLU A CA 1
ATOM 663 C C . GLU A 1 84 ? 9.200 1.411 10.339 1.00 95.12 84 GLU A C 1
ATOM 665 O O . GLU A 1 84 ? 9.798 1.432 11.417 1.00 95.12 84 GLU A O 1
ATOM 670 N N . PHE A 1 85 ? 8.342 2.377 9.995 1.00 96.75 85 PHE A N 1
ATOM 671 C CA . PHE A 1 85 ? 8.013 3.492 10.886 1.00 96.75 85 PHE A CA 1
ATOM 672 C C . PHE A 1 85 ? 7.550 2.984 12.256 1.00 96.75 85 PHE A C 1
ATOM 674 O O . PHE A 1 85 ? 8.090 3.365 13.294 1.00 96.75 85 PHE A O 1
ATOM 681 N N . ARG A 1 86 ? 6.587 2.059 12.296 1.00 96.62 86 ARG A N 1
ATOM 682 C CA . ARG A 1 86 ? 6.058 1.539 13.565 1.00 96.62 86 ARG A CA 1
ATOM 683 C C . ARG A 1 86 ? 7.123 0.794 14.368 1.00 96.62 86 ARG A C 1
ATOM 685 O O . ARG A 1 86 ? 7.156 0.939 15.590 1.00 96.62 86 ARG A O 1
ATOM 692 N N . ARG A 1 87 ? 8.032 0.072 13.705 1.00 97.12 87 ARG A N 1
ATOM 693 C CA . ARG A 1 87 ? 9.198 -0.565 14.334 1.00 97.12 87 ARG A CA 1
ATOM 694 C C . ARG A 1 87 ? 10.130 0.475 14.960 1.00 97.12 87 ARG A C 1
ATOM 696 O O . ARG A 1 87 ? 10.478 0.340 16.135 1.00 97.12 87 ARG A O 1
ATOM 703 N N . LEU A 1 88 ? 10.504 1.513 14.211 1.00 97.38 88 LEU A N 1
ATOM 704 C CA . LEU A 1 88 ? 11.384 2.596 14.671 1.00 97.38 88 LEU A CA 1
ATOM 705 C C . LEU A 1 88 ? 10.784 3.351 15.866 1.00 97.38 88 LEU A C 1
ATOM 707 O O . LEU A 1 88 ? 11.481 3.611 16.848 1.00 97.38 88 LEU A O 1
ATOM 711 N N . TYR A 1 89 ? 9.478 3.613 15.826 1.00 97.19 89 TYR A N 1
ATOM 712 C CA . TYR A 1 89 ? 8.732 4.306 16.882 1.00 97.19 89 TYR A CA 1
ATOM 713 C C . TYR A 1 89 ? 8.220 3.370 17.991 1.00 97.19 89 TYR A C 1
ATOM 715 O O . TYR A 1 89 ? 7.541 3.819 18.914 1.00 97.19 89 TYR A O 1
ATOM 723 N N . ARG A 1 90 ? 8.576 2.076 17.946 1.00 97.06 90 ARG A N 1
ATOM 724 C CA . ARG A 1 90 ? 8.235 1.057 18.959 1.00 97.06 90 ARG A CA 1
ATOM 725 C C . ARG A 1 90 ? 6.727 0.921 19.212 1.00 97.06 90 ARG A C 1
ATOM 727 O O . ARG A 1 90 ? 6.293 0.692 20.341 1.00 97.06 90 ARG A O 1
ATOM 734 N N . LEU A 1 91 ? 5.930 1.050 18.157 1.00 96.12 91 LEU A N 1
ATOM 735 C CA . LEU A 1 91 ? 4.482 0.877 18.189 1.00 96.12 91 LEU A CA 1
ATOM 736 C C . LEU A 1 91 ? 4.127 -0.599 17.981 1.00 96.12 91 LEU A C 1
ATOM 738 O O . LEU A 1 91 ? 4.645 -1.251 17.075 1.00 96.12 91 LEU A O 1
ATOM 742 N N . ASN A 1 92 ? 3.216 -1.132 18.798 1.00 94.81 92 ASN A N 1
ATOM 743 C CA . ASN A 1 92 ? 2.799 -2.526 18.669 1.00 94.81 92 ASN A CA 1
ATOM 744 C C . ASN A 1 92 ? 2.052 -2.751 17.338 1.00 94.81 92 ASN A C 1
ATOM 746 O O . ASN A 1 92 ? 1.137 -1.999 16.981 1.00 94.81 92 ASN A O 1
ATOM 750 N N . THR A 1 93 ? 2.480 -3.786 16.614 1.00 91.75 93 THR A N 1
ATOM 751 C CA . THR A 1 93 ? 1.823 -4.353 15.429 1.00 91.75 93 THR A CA 1
ATOM 752 C C . THR A 1 93 ? 1.909 -5.881 15.522 1.00 91.75 93 THR A C 1
ATOM 754 O O . THR A 1 93 ? 3.014 -6.421 15.478 1.00 91.75 93 THR A O 1
ATOM 757 N N . PRO A 1 94 ? 0.788 -6.579 15.742 1.00 94.44 94 PRO A N 1
ATOM 758 C CA . PRO A 1 94 ? -0.534 -6.018 16.013 1.00 94.44 94 PRO A CA 1
ATOM 759 C C . PRO A 1 94 ? -0.623 -5.354 17.400 1.00 94.44 94 PRO A C 1
ATOM 761 O O . PRO A 1 94 ? 0.296 -5.461 18.218 1.00 94.44 94 PRO A O 1
ATOM 764 N N . ALA A 1 95 ? -1.704 -4.619 17.672 1.00 94.75 95 ALA A N 1
ATOM 765 C CA . ALA A 1 95 ? -1.909 -4.004 18.986 1.00 94.75 95 ALA A CA 1
ATOM 766 C C . ALA A 1 95 ? -2.010 -5.054 20.097 1.00 94.75 95 ALA A C 1
ATOM 768 O O . ALA A 1 95 ? -2.512 -6.155 19.900 1.00 94.75 95 ALA A O 1
ATOM 769 N N . LYS A 1 96 ? -1.606 -4.679 21.308 1.00 94.56 96 LYS A N 1
ATOM 770 C CA . LYS A 1 96 ? -1.773 -5.488 22.523 1.00 94.56 96 LYS A CA 1
ATOM 771 C C . LYS A 1 96 ? -3.020 -5.100 23.308 1.00 94.56 96 LYS A C 1
ATOM 773 O O . LYS A 1 96 ? -3.466 -5.853 24.169 1.00 94.56 96 LYS A O 1
ATOM 778 N N . THR A 1 97 ? -3.577 -3.917 23.047 1.00 94.75 97 THR A N 1
ATOM 779 C CA . THR A 1 97 ? -4.736 -3.383 23.7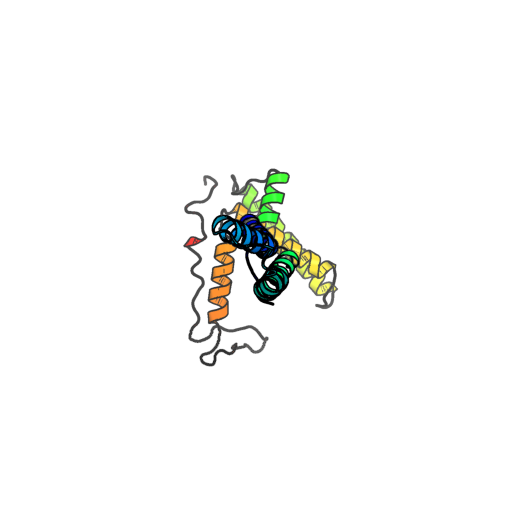68 1.00 94.75 97 THR A CA 1
ATOM 780 C C . THR A 1 97 ? -5.748 -2.721 22.834 1.00 94.75 97 THR A C 1
ATOM 782 O O . THR A 1 97 ? -5.390 -2.091 21.839 1.00 94.75 97 THR A O 1
ATOM 785 N N . LYS A 1 98 ? -7.026 -2.734 23.236 1.00 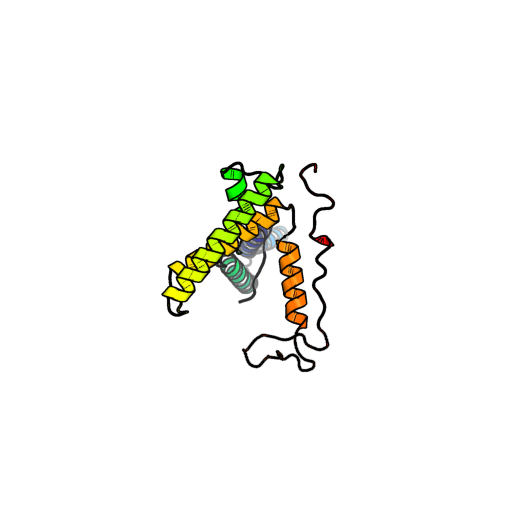94.75 98 LYS A N 1
ATOM 786 C CA . LYS A 1 98 ? -8.093 -1.948 22.583 1.00 94.75 98 LYS A CA 1
ATOM 787 C C . LYS A 1 98 ? -7.771 -0.450 22.533 1.00 94.75 98 LYS A C 1
ATOM 789 O O . LYS A 1 98 ? -8.179 0.235 21.601 1.00 94.75 98 LYS A O 1
ATOM 794 N N . LYS A 1 99 ? -7.033 0.066 23.526 1.00 95.94 99 LYS A N 1
ATOM 795 C CA . LYS A 1 99 ? -6.617 1.473 23.576 1.00 95.94 99 LYS A CA 1
ATOM 796 C C . LYS A 1 99 ? -5.711 1.830 22.397 1.00 95.94 99 LYS A C 1
ATOM 798 O O . LYS A 1 99 ? -5.880 2.900 21.837 1.00 95.94 99 LYS A O 1
ATOM 803 N N . GLU A 1 100 ? -4.789 0.954 22.008 1.00 95.94 100 GLU A N 1
ATOM 804 C CA . GLU A 1 100 ? -3.895 1.200 20.867 1.00 95.94 100 GLU A CA 1
ATOM 805 C C . GLU A 1 100 ? -4.654 1.213 19.539 1.00 95.94 100 GLU A C 1
ATOM 807 O O . GLU A 1 100 ? -4.436 2.110 18.727 1.00 95.94 100 GLU A O 1
ATOM 812 N N . VAL A 1 101 ? -5.601 0.283 19.357 1.00 96.12 101 VAL A N 1
ATOM 813 C CA . VAL A 1 101 ? -6.530 0.289 18.213 1.00 96.12 101 VAL A CA 1
ATOM 814 C C . VAL A 1 101 ? -7.313 1.598 18.169 1.00 96.12 101 VAL A C 1
ATOM 816 O O . VAL A 1 101 ? -7.383 2.253 17.133 1.00 96.12 101 VAL A O 1
ATOM 819 N N . TRP A 1 102 ? -7.861 2.011 19.313 1.00 97.44 102 TRP A N 1
ATOM 820 C CA . TRP A 1 102 ? -8.631 3.244 19.431 1.00 97.44 102 TRP A CA 1
ATOM 821 C C . TRP A 1 102 ? -7.801 4.496 19.135 1.00 97.44 102 TRP A C 1
ATOM 823 O O . TRP A 1 102 ? -8.280 5.393 18.448 1.00 97.44 102 TRP A O 1
ATOM 833 N N . THR A 1 103 ? -6.558 4.558 19.616 1.00 98.06 103 THR A N 1
ATOM 834 C CA . THR A 1 103 ? -5.632 5.650 19.295 1.00 98.06 103 THR A CA 1
ATOM 835 C C . THR A 1 103 ? -5.381 5.720 17.792 1.00 98.06 103 THR A C 1
ATOM 837 O O . THR A 1 103 ? -5.538 6.787 17.213 1.00 98.06 103 THR A O 1
ATOM 840 N N . GLN A 1 104 ? -5.071 4.596 17.139 1.00 97.94 104 GLN A N 1
ATOM 841 C CA . GLN A 1 104 ? -4.823 4.587 15.695 1.00 97.94 104 GLN A CA 1
ATOM 842 C C . GLN A 1 104 ? -6.073 4.974 14.891 1.00 97.94 104 GLN A C 1
ATOM 844 O O . GLN A 1 104 ? -5.977 5.706 13.911 1.00 97.94 104 GLN A O 1
ATOM 849 N N . PHE A 1 105 ? -7.254 4.522 15.319 1.00 98.25 105 PHE A N 1
ATOM 850 C CA . PHE A 1 105 ? -8.523 4.906 14.701 1.00 98.25 105 PHE A CA 1
ATOM 851 C C . PHE A 1 105 ? -8.810 6.410 14.836 1.00 98.25 105 PHE A C 1
ATOM 853 O O . PHE A 1 105 ? -9.342 7.019 13.910 1.00 98.25 105 PHE A O 1
ATOM 860 N N . LYS A 1 106 ? -8.433 7.032 15.963 1.00 98.56 106 LYS A N 1
ATOM 861 C CA . LYS A 1 106 ? -8.529 8.488 16.124 1.00 98.56 106 LYS A CA 1
ATOM 862 C C . LYS A 1 106 ? -7.640 9.239 15.143 1.00 98.56 106 LYS A C 1
ATOM 864 O O . LYS A 1 106 ? -8.149 10.183 14.555 1.00 98.56 106 LYS A O 1
ATOM 869 N N . CYS A 1 107 ? -6.405 8.781 14.926 1.00 98.50 107 CYS A N 1
ATOM 870 C CA . CYS A 1 107 ? -5.520 9.369 13.918 1.00 98.50 107 CYS A CA 1
ATOM 871 C C . CYS A 1 107 ? -6.183 9.336 12.535 1.00 98.50 107 CYS A C 1
ATOM 873 O O . CYS A 1 107 ? -6.341 10.377 11.924 1.00 98.50 107 CYS A O 1
ATOM 875 N N . VAL A 1 108 ? -6.710 8.184 12.094 1.00 98.75 108 VAL A N 1
ATOM 876 C CA . VAL A 1 108 ? -7.427 8.083 10.800 1.00 98.75 108 VAL A CA 1
ATOM 877 C C . VAL A 1 108 ? -8.579 9.089 10.694 1.00 98.75 108 VAL A C 1
ATOM 879 O O . VAL A 1 108 ? -8.805 9.681 9.643 1.00 98.75 108 VAL A O 1
ATOM 882 N N . ARG A 1 109 ? -9.337 9.276 11.780 1.00 98.69 109 ARG A N 1
ATOM 883 C CA . ARG A 1 109 ? -10.446 10.237 11.817 1.00 98.69 109 ARG A CA 1
ATOM 884 C C . ARG A 1 109 ? -9.958 11.688 11.738 1.00 98.69 109 ARG A C 1
ATOM 886 O O . ARG A 1 109 ? -10.655 12.505 11.148 1.00 98.69 109 ARG A O 1
ATOM 893 N N . GLU A 1 110 ? -8.835 11.996 12.376 1.00 98.56 110 GLU A N 1
ATOM 894 C CA . GLU A 1 110 ? -8.200 13.317 12.345 1.00 98.56 110 GLU A CA 1
ATOM 895 C C . GLU A 1 110 ? -7.707 13.625 10.924 1.00 98.56 110 GLU A C 1
ATOM 897 O O . GLU A 1 110 ? -8.207 14.583 10.340 1.00 98.56 110 GLU A O 1
ATOM 902 N N . GLU A 1 111 ? -6.923 12.736 10.301 1.00 98.69 111 GLU A N 1
ATOM 903 C CA . GLU A 1 111 ? -6.428 12.934 8.923 1.00 98.69 111 GLU A CA 1
ATOM 904 C C . GLU A 1 111 ? -7.558 13.060 7.892 1.00 98.69 111 GLU A C 1
ATOM 906 O O . GLU A 1 111 ? -7.482 13.841 6.946 1.00 98.69 111 GLU A O 1
ATOM 911 N N . LEU A 1 112 ? -8.653 12.307 8.065 1.00 98.69 112 LEU A N 1
ATOM 912 C CA . LEU A 1 112 ? -9.821 12.437 7.191 1.00 98.69 112 LEU A CA 1
ATOM 913 C C . LEU A 1 112 ? -10.483 13.818 7.315 1.00 98.69 112 LEU A C 1
ATOM 915 O O . LEU A 1 112 ? -10.988 14.338 6.321 1.00 98.69 112 LEU A O 1
ATOM 919 N N . SER A 1 113 ? -10.522 14.382 8.526 1.00 98.56 113 SER A N 1
ATOM 920 C CA . SER A 1 113 ? -11.072 15.720 8.759 1.00 98.56 113 SER A CA 1
ATOM 921 C C . SER A 1 113 ? -10.186 16.785 8.122 1.00 98.56 113 SER A C 1
ATOM 923 O O . SER A 1 113 ? -10.702 17.649 7.424 1.00 98.56 113 SER A O 1
ATOM 925 N N . GLU A 1 114 ? -8.869 16.685 8.305 1.00 98.06 114 GLU A N 1
ATOM 926 C CA . GLU A 1 114 ? -7.904 17.625 7.726 1.00 98.06 114 GLU A CA 1
ATOM 927 C C . GLU A 1 114 ? -7.937 17.580 6.194 1.00 98.06 114 GLU A C 1
ATOM 929 O O . GLU A 1 114 ? -8.056 18.618 5.543 1.00 98.06 114 GLU A O 1
ATOM 934 N N . LEU A 1 115 ? -7.968 16.382 5.599 1.00 98.62 115 LEU A N 1
ATOM 935 C CA . LEU A 1 115 ? -8.122 16.235 4.151 1.00 98.62 115 LEU A CA 1
ATOM 936 C C . LEU A 1 115 ? -9.437 16.845 3.642 1.00 98.62 115 LEU A C 1
ATOM 938 O O . LEU A 1 115 ? -9.463 17.451 2.569 1.00 98.62 115 LEU A O 1
ATOM 942 N N . PHE A 1 116 ? -10.540 16.672 4.375 1.00 98.50 116 PHE A N 1
ATOM 943 C CA . PHE A 1 116 ? -11.826 17.252 3.989 1.00 98.50 116 PHE A CA 1
ATOM 944 C C . PHE A 1 116 ? -11.763 18.782 3.948 1.00 98.50 116 PHE A C 1
ATOM 946 O O . PHE A 1 116 ? -12.213 19.380 2.965 1.00 98.50 116 PHE A O 1
ATOM 953 N N . ASP A 1 117 ? -11.183 19.396 4.978 1.00 98.38 117 ASP A N 1
ATOM 954 C CA . ASP A 1 117 ? -11.035 20.846 5.069 1.00 98.38 117 ASP A CA 1
ATOM 955 C C . ASP A 1 117 ? -10.140 21.367 3.931 1.00 98.38 117 ASP A C 1
ATOM 957 O O . ASP A 1 117 ? -10.549 22.260 3.188 1.00 98.38 117 ASP A O 1
ATOM 961 N N . GLU A 1 118 ? -8.994 20.728 3.678 1.00 98.31 118 GLU A N 1
ATOM 962 C CA . GLU A 1 118 ? -8.062 21.127 2.613 1.00 98.31 118 GLU A CA 1
ATOM 963 C C . GLU A 1 118 ? -8.646 20.953 1.195 1.00 98.31 118 GLU A C 1
ATOM 965 O O . GLU A 1 118 ? -8.394 21.766 0.296 1.00 98.31 118 GLU A O 1
ATOM 970 N N . ILE A 1 119 ? -9.485 19.935 0.963 1.00 98.19 119 ILE A N 1
ATOM 971 C CA . ILE A 1 119 ? -10.226 19.784 -0.303 1.00 98.19 119 ILE A CA 1
ATOM 972 C C . ILE A 1 119 ? -11.242 20.919 -0.482 1.00 98.19 119 ILE A C 1
ATOM 974 O O . ILE A 1 119 ? -11.371 21.457 -1.586 1.00 98.19 119 ILE A O 1
ATOM 978 N N . CYS A 1 120 ? -11.962 21.294 0.577 1.00 98.00 120 CYS A N 1
ATOM 979 C CA . CYS A 1 120 ? -12.940 22.378 0.514 1.00 98.00 120 CYS A CA 1
ATOM 980 C C . CYS A 1 120 ? -12.261 23.739 0.305 1.00 98.00 120 CYS A C 1
ATOM 982 O O . CYS A 1 120 ? -12.690 24.515 -0.549 1.00 98.00 120 CYS A O 1
ATOM 984 N N . GLU A 1 121 ? -11.184 24.020 1.043 1.00 97.94 121 GLU A N 1
ATOM 985 C CA . GLU A 1 121 ? -10.420 25.270 0.944 1.00 97.94 121 GLU A CA 1
ATOM 986 C C . GLU A 1 121 ? -9.746 25.445 -0.421 1.00 97.94 121 GLU A C 1
ATOM 988 O O . GLU A 1 121 ? -9.637 26.564 -0.927 1.00 97.94 121 GLU A O 1
ATOM 993 N N . SER A 1 122 ? -9.322 24.346 -1.047 1.00 97.38 122 SER A N 1
ATOM 994 C CA . SER A 1 122 ? -8.697 24.363 -2.373 1.00 97.38 122 SER A CA 1
ATOM 995 C C . SER A 1 122 ? -9.687 24.474 -3.539 1.00 97.38 122 SER A C 1
ATOM 997 O O . SER A 1 122 ? -9.249 24.432 -4.691 1.00 97.38 122 SER A O 1
ATOM 999 N N . ASP A 1 123 ? -10.996 24.610 -3.283 1.00 96.94 123 ASP A N 1
ATOM 1000 C CA . ASP A 1 123 ? -12.042 24.568 -4.321 1.00 96.94 123 ASP A CA 1
ATOM 1001 C C . ASP A 1 123 ? -11.929 23.286 -5.172 1.00 96.94 123 ASP A C 1
ATOM 1003 O O . ASP A 1 123 ? -12.002 23.306 -6.402 1.00 96.94 123 ASP A O 1
ATOM 1007 N N . PHE A 1 124 ? -11.671 22.151 -4.506 1.00 96.06 124 PHE A N 1
ATOM 1008 C CA . PHE A 1 124 ? -11.470 20.836 -5.127 1.00 96.06 124 PHE A CA 1
ATOM 1009 C C . PHE A 1 124 ? -10.320 20.785 -6.151 1.00 96.06 124 PHE A C 1
ATOM 1011 O O . PHE A 1 124 ? -10.284 19.902 -7.017 1.00 96.06 124 PHE A O 1
ATOM 1018 N N . ARG A 1 125 ? -9.361 21.717 -6.079 1.00 96.88 125 ARG A N 1
ATOM 1019 C CA . ARG A 1 125 ? -8.183 21.739 -6.954 1.00 96.88 125 ARG A CA 1
ATOM 1020 C C . ARG A 1 125 ? -7.013 20.989 -6.320 1.00 96.88 125 ARG A C 1
ATOM 1022 O O . ARG A 1 125 ? -6.846 21.016 -5.104 1.00 96.88 125 ARG A O 1
ATOM 1029 N N . PRO A 1 126 ? -6.133 20.381 -7.133 1.00 96.88 126 PRO A N 1
ATOM 1030 C CA . PRO A 1 126 ? -4.890 19.826 -6.619 1.00 96.88 126 PRO A CA 1
ATOM 1031 C C . PRO A 1 126 ? -4.049 20.906 -5.929 1.00 96.88 126 PRO A C 1
ATOM 1033 O O . PRO A 1 126 ? -3.791 21.967 -6.501 1.00 96.88 126 PRO A O 1
ATOM 1036 N N . SER A 1 127 ? -3.587 20.612 -4.719 1.00 97.25 127 SER A N 1
ATOM 1037 C CA . SER A 1 127 ? -2.652 21.443 -3.964 1.00 97.25 127 SER A CA 1
ATOM 1038 C C . SER A 1 127 ? -1.667 20.549 -3.211 1.00 97.25 127 SER A C 1
ATOM 1040 O O . SER A 1 127 ? -1.914 19.355 -3.033 1.00 97.25 127 SER A O 1
ATOM 1042 N N . VAL A 1 128 ? -0.546 21.124 -2.763 1.00 97.81 128 VAL A N 1
ATOM 1043 C CA . VAL A 1 128 ? 0.429 20.400 -1.929 1.00 97.81 128 VAL A CA 1
ATOM 1044 C C . VAL A 1 128 ? -0.249 19.840 -0.680 1.00 97.81 128 VAL A C 1
ATOM 1046 O O . VAL A 1 128 ? -0.051 18.678 -0.362 1.00 97.81 128 VAL A O 1
ATOM 1049 N N . LYS A 1 129 ? -1.104 20.633 -0.033 1.00 98.06 129 LYS A N 1
ATOM 1050 C CA . LYS A 1 129 ? -1.800 20.235 1.190 1.00 98.06 129 LYS A CA 1
ATOM 1051 C C . LYS A 1 129 ? -2.852 19.146 0.973 1.00 98.06 129 LYS A C 1
ATOM 1053 O O . LYS A 1 129 ? -2.965 18.233 1.776 1.00 98.06 129 LYS A O 1
ATOM 1058 N N . VAL A 1 130 ? -3.592 19.200 -0.139 1.00 98.25 130 VAL A N 1
ATOM 1059 C CA . VAL A 1 130 ? -4.530 18.123 -0.499 1.00 98.25 130 VAL A CA 1
ATOM 1060 C C . VAL A 1 130 ? -3.770 16.818 -0.729 1.00 98.25 130 VAL A C 1
ATOM 1062 O O . VAL A 1 130 ? -4.221 15.761 -0.300 1.00 98.25 130 VAL A O 1
ATOM 1065 N N . LEU A 1 131 ? -2.615 16.878 -1.401 1.00 97.94 131 LEU A N 1
ATOM 1066 C CA . LEU A 1 131 ? -1.782 15.696 -1.611 1.00 97.94 131 LEU A CA 1
ATOM 1067 C C . LEU A 1 131 ? -1.213 15.153 -0.291 1.00 97.94 131 LEU A C 1
ATOM 1069 O O . LEU A 1 131 ? -1.203 13.939 -0.110 1.00 97.94 131 LEU A O 1
ATOM 1073 N N . ASP A 1 132 ? -0.793 16.036 0.614 1.00 97.75 132 ASP A N 1
ATOM 1074 C CA . ASP A 1 132 ? -0.330 15.699 1.965 1.00 97.75 132 ASP A CA 1
ATOM 1075 C C . ASP A 1 132 ? -1.417 14.943 2.743 1.00 97.75 132 ASP A C 1
ATOM 1077 O O . ASP A 1 132 ? -1.227 13.779 3.085 1.00 97.75 132 ASP A O 1
ATOM 1081 N N . GLY A 1 133 ? -2.628 15.506 2.839 1.00 98.25 133 GLY A N 1
ATOM 1082 C CA . GLY A 1 133 ? -3.753 14.855 3.522 1.00 98.25 133 GLY A CA 1
ATOM 1083 C C . GLY A 1 133 ? -4.185 13.521 2.891 1.00 98.25 133 GLY A C 1
ATOM 1084 O O . GLY A 1 133 ? -4.624 12.608 3.593 1.00 98.25 133 GLY A O 1
ATOM 1085 N N . ILE A 1 134 ? -4.037 13.348 1.569 1.00 98.19 134 ILE A N 1
ATOM 1086 C CA . ILE A 1 134 ? -4.255 12.044 0.912 1.00 98.19 134 ILE A CA 1
ATOM 1087 C C . ILE A 1 134 ? -3.208 11.028 1.385 1.00 98.19 134 ILE A C 1
ATOM 1089 O O . ILE A 1 134 ? -3.554 9.878 1.675 1.00 98.19 134 ILE A O 1
ATOM 1093 N N . CYS A 1 135 ? -1.938 11.434 1.443 1.00 97.31 135 CYS A N 1
ATOM 1094 C CA . CYS A 1 135 ? -0.840 10.594 1.908 1.00 97.31 135 CYS A CA 1
ATOM 1095 C C . CYS A 1 135 ? -0.976 10.249 3.396 1.00 97.31 135 CYS A C 1
ATOM 1097 O O . CYS A 1 135 ? -0.813 9.080 3.748 1.00 97.31 135 CYS A O 1
ATOM 1099 N N . ASP A 1 136 ? -1.348 11.201 4.249 1.00 98.31 136 ASP A N 1
ATOM 1100 C CA . ASP A 1 136 ? -1.533 10.975 5.685 1.00 98.31 136 ASP A CA 1
ATOM 1101 C C . ASP A 1 136 ? -2.722 10.059 5.972 1.00 98.31 136 ASP A C 1
ATOM 1103 O O . ASP A 1 136 ? -2.614 9.107 6.758 1.00 98.31 136 ASP A O 1
ATOM 1107 N N . LEU A 1 137 ? -3.838 10.237 5.257 1.00 98.25 137 LEU A N 1
ATOM 1108 C CA . LEU A 1 137 ? -4.965 9.314 5.350 1.00 98.25 137 LEU A CA 1
ATOM 1109 C C . LEU A 1 137 ? -4.562 7.902 4.897 1.00 98.25 137 LEU A C 1
ATOM 1111 O O . LEU A 1 137 ? -4.904 6.918 5.558 1.00 98.25 137 LEU A O 1
ATOM 1115 N N . LEU A 1 138 ? -3.799 7.768 3.808 1.00 97.19 138 LEU A N 1
ATOM 1116 C CA . LEU A 1 138 ? -3.270 6.477 3.360 1.00 97.19 138 LEU A CA 1
ATOM 1117 C C . LEU A 1 138 ? -2.381 5.834 4.436 1.00 97.19 138 LEU A C 1
ATOM 1119 O O . LEU A 1 138 ? -2.590 4.674 4.806 1.00 97.19 138 LEU A O 1
ATOM 1123 N N . PHE A 1 139 ? -1.425 6.597 4.964 1.00 97.50 139 PHE A N 1
ATOM 1124 C CA . PHE A 1 139 ? -0.450 6.160 5.957 1.00 97.50 139 PHE A CA 1
ATOM 1125 C C . PHE A 1 139 ? -1.130 5.689 7.248 1.00 97.50 139 PHE A C 1
ATOM 1127 O O . PHE A 1 139 ? -0.877 4.583 7.742 1.00 97.50 139 PHE A O 1
ATOM 1134 N N . THR A 1 140 ? -2.059 6.486 7.777 1.00 98.12 140 THR A N 1
ATOM 1135 C CA . THR A 1 140 ? -2.775 6.168 9.019 1.00 98.12 140 THR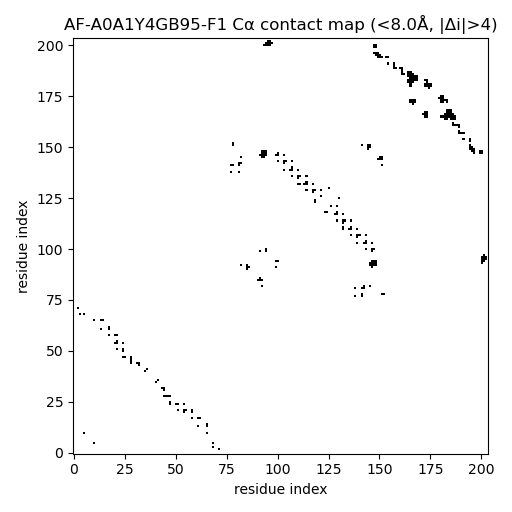 A CA 1
ATOM 1136 C C . THR A 1 140 ? -3.748 5.004 8.857 1.00 98.12 140 THR A C 1
ATOM 1138 O O . THR A 1 140 ? -3.883 4.202 9.791 1.00 98.12 140 THR A O 1
ATOM 1141 N N . THR A 1 141 ? -4.374 4.843 7.685 1.00 98.06 141 THR A N 1
ATOM 1142 C CA . THR A 1 141 ? -5.295 3.727 7.406 1.00 98.06 141 THR A CA 1
ATOM 1143 C C . THR A 1 141 ? -4.545 2.403 7.242 1.00 98.06 141 THR A C 1
ATOM 1145 O O . THR A 1 141 ? -4.971 1.384 7.794 1.00 98.06 141 THR A O 1
ATOM 1148 N N . VAL A 1 142 ? -3.383 2.406 6.574 1.00 97.75 142 VAL A N 1
ATOM 1149 C CA . VAL A 1 142 ? -2.468 1.248 6.562 1.00 97.75 142 VAL A CA 1
ATOM 1150 C C . VAL A 1 142 ? -2.021 0.921 7.989 1.00 97.75 142 VAL A C 1
ATOM 1152 O O . VAL A 1 142 ? -2.069 -0.239 8.403 1.00 97.75 142 VAL A O 1
ATOM 1155 N N . GLY A 1 143 ? -1.676 1.939 8.783 1.00 97.44 143 GLY A N 1
ATOM 1156 C CA . GLY A 1 143 ? -1.351 1.779 10.200 1.00 97.44 143 GLY A CA 1
ATOM 1157 C C . GLY A 1 143 ? -2.468 1.109 11.007 1.00 97.44 143 GLY A C 1
ATOM 1158 O O . GLY A 1 143 ? -2.184 0.239 11.831 1.00 97.44 143 GLY A O 1
ATOM 1159 N N . LEU A 1 144 ? -3.734 1.457 10.752 1.00 97.75 144 LEU A N 1
ATOM 1160 C CA . LEU A 1 144 ? -4.893 0.828 11.392 1.00 97.75 144 LEU A CA 1
ATOM 1161 C C . LEU A 1 144 ? -5.019 -0.653 11.027 1.00 97.75 144 LEU A C 1
ATOM 1163 O O . LEU A 1 144 ? -5.246 -1.474 11.913 1.00 97.75 144 LEU A O 1
ATOM 1167 N N . ALA A 1 145 ? -4.828 -1.009 9.757 1.00 97.19 145 ALA A N 1
ATOM 1168 C CA . ALA A 1 145 ? -4.881 -2.403 9.333 1.00 97.19 145 ALA A CA 1
ATOM 1169 C C . ALA A 1 145 ? -3.780 -3.253 9.993 1.00 97.19 145 ALA A C 1
ATOM 1171 O O . ALA A 1 145 ? -4.070 -4.340 10.488 1.00 97.19 145 ALA A O 1
ATOM 1172 N N . LEU A 1 146 ? -2.551 -2.730 10.092 1.00 96.44 146 LEU A N 1
ATOM 1173 C CA . LEU A 1 146 ? -1.439 -3.402 10.781 1.00 96.44 146 LEU A CA 1
ATOM 1174 C C . LEU A 1 146 ? -1.691 -3.564 12.285 1.00 96.44 146 LEU A C 1
ATOM 1176 O O . LEU A 1 146 ? -1.325 -4.570 12.886 1.00 96.44 146 LEU A O 1
ATOM 1180 N N . VAL A 1 147 ? -2.326 -2.574 12.912 1.00 96.31 147 VAL A N 1
ATOM 1181 C CA . VAL A 1 147 ? -2.724 -2.629 14.325 1.00 96.31 147 VAL A CA 1
ATOM 1182 C C . VAL A 1 147 ? -3.789 -3.700 14.580 1.00 96.31 147 VAL A C 1
ATOM 1184 O O . VAL A 1 147 ? -3.783 -4.314 15.647 1.00 96.31 147 VAL A O 1
ATOM 1187 N N . LEU A 1 148 ? -4.665 -3.938 13.604 1.00 96.50 148 LEU A N 1
ATOM 1188 C CA . LEU A 1 148 ? -5.693 -4.981 13.620 1.00 96.50 148 LEU A CA 1
ATOM 1189 C C . LEU A 1 148 ? -5.189 -6.357 13.148 1.00 96.50 148 LEU A C 1
ATOM 1191 O O . LEU A 1 148 ? -5.994 -7.279 13.084 1.00 96.50 148 LEU A O 1
ATOM 1195 N N . ASP A 1 149 ? -3.898 -6.497 12.829 1.00 95.94 149 ASP A N 1
ATOM 1196 C CA . ASP A 1 149 ? -3.290 -7.719 12.275 1.00 95.94 149 ASP A CA 1
ATOM 1197 C C . ASP A 1 149 ? -3.879 -8.177 10.926 1.00 95.94 149 ASP A C 1
ATOM 1199 O O . ASP A 1 149 ? -3.882 -9.361 10.590 1.00 95.94 149 ASP A O 1
ATOM 1203 N N . CYS A 1 150 ? -4.421 -7.244 10.141 1.00 95.56 150 CYS A N 1
ATOM 1204 C CA . CYS A 1 150 ? -4.985 -7.551 8.830 1.00 95.56 150 CYS A CA 1
ATOM 1205 C C . CYS A 1 150 ? -3.893 -7.578 7.749 1.00 95.56 150 CYS A C 1
ATOM 1207 O O . CYS A 1 150 ? -3.064 -6.665 7.668 1.00 95.56 150 CYS A O 1
ATOM 1209 N N . ASP A 1 151 ? -3.966 -8.546 6.831 1.00 94.19 151 ASP A N 1
ATOM 1210 C CA . ASP A 1 151 ? -3.181 -8.530 5.589 1.00 94.19 151 ASP A CA 1
ATOM 1211 C C . ASP A 1 151 ? -3.780 -7.510 4.609 1.00 94.19 151 ASP A C 1
ATOM 1213 O O . ASP A 1 151 ? -4.562 -7.834 3.712 1.00 94.19 151 ASP A O 1
ATOM 1217 N N . ILE A 1 152 ? -3.433 -6.238 4.809 1.00 95.12 152 ILE A N 1
ATOM 1218 C CA . ILE A 1 152 ? -3.946 -5.135 3.991 1.00 95.12 152 ILE A CA 1
ATOM 1219 C C . ILE A 1 152 ? -3.502 -5.228 2.530 1.00 95.12 152 ILE A C 1
ATOM 1221 O O . ILE A 1 152 ? -4.254 -4.832 1.641 1.00 95.12 152 ILE A O 1
ATOM 1225 N N . GLN A 1 153 ? -2.316 -5.778 2.260 1.00 93.31 153 GLN A N 1
ATOM 1226 C CA . GLN A 1 153 ? -1.801 -5.895 0.900 1.00 93.31 153 GLN A CA 1
ATOM 1227 C C . GLN A 1 153 ? -2.600 -6.935 0.109 1.00 93.31 153 GLN A C 1
ATOM 1229 O O . GLN A 1 153 ? -3.066 -6.641 -0.996 1.00 93.31 153 GLN A O 1
ATOM 1234 N N . GLY A 1 154 ? -2.826 -8.115 0.695 1.00 91.38 154 GLY A N 1
ATOM 1235 C CA . GLY A 1 154 ? -3.684 -9.145 0.115 1.00 91.38 154 GLY A CA 1
ATOM 1236 C C . GLY A 1 154 ? -5.141 -8.690 -0.009 1.00 91.38 154 GLY A C 1
ATOM 1237 O O . GLY A 1 154 ? -5.750 -8.834 -1.074 1.00 91.38 154 GLY A O 1
ATOM 1238 N N . ALA A 1 155 ? -5.683 -8.051 1.033 1.00 96.38 155 ALA A N 1
ATOM 1239 C CA . ALA A 1 155 ? -7.044 -7.520 1.021 1.00 96.38 155 ALA A CA 1
ATOM 1240 C C . ALA A 1 155 ? -7.249 -6.465 -0.074 1.00 96.38 155 ALA A C 1
ATOM 1242 O O . ALA A 1 155 ? -8.255 -6.504 -0.784 1.00 96.38 155 ALA A O 1
ATOM 1243 N N . PHE A 1 156 ? -6.300 -5.539 -0.251 1.00 95.06 156 PHE A N 1
ATOM 1244 C CA . PHE A 1 156 ? -6.389 -4.519 -1.293 1.00 95.06 156 PHE A CA 1
ATOM 1245 C C . PHE A 1 156 ? -6.321 -5.137 -2.693 1.00 95.06 156 PHE A C 1
ATOM 1247 O O . PHE A 1 156 ? -7.117 -4.765 -3.554 1.00 95.06 156 PHE A O 1
ATOM 1254 N N . ALA A 1 157 ? -5.454 -6.132 -2.916 1.00 92.69 157 ALA A N 1
ATOM 1255 C CA . ALA A 1 157 ? -5.403 -6.864 -4.183 1.00 92.69 157 ALA A CA 1
ATOM 1256 C C . ALA A 1 157 ? -6.742 -7.559 -4.508 1.00 92.69 157 ALA A C 1
ATOM 1258 O O . ALA A 1 157 ? -7.220 -7.489 -5.643 1.00 92.69 157 ALA A O 1
ATOM 1259 N N . GLU A 1 158 ? -7.399 -8.159 -3.512 1.00 96.25 158 GLU A N 1
ATOM 1260 C CA . GLU A 1 158 ? -8.727 -8.763 -3.673 1.00 96.25 158 GLU A CA 1
ATOM 1261 C C . GLU A 1 158 ? -9.826 -7.718 -3.937 1.00 96.25 158 GLU A C 1
ATOM 1263 O O . GLU A 1 158 ? -10.718 -7.943 -4.760 1.00 96.25 158 GLU A O 1
ATOM 1268 N N . VAL A 1 159 ? -9.760 -6.546 -3.297 1.00 95.75 159 VAL A N 1
ATOM 1269 C CA . VAL A 1 159 ? -10.666 -5.421 -3.590 1.00 95.75 159 VAL A CA 1
ATOM 1270 C C . VAL A 1 159 ? -10.456 -4.902 -5.010 1.00 95.75 159 VAL A C 1
ATOM 1272 O O . VAL A 1 159 ? -11.439 -4.621 -5.696 1.00 95.75 159 VAL A O 1
ATOM 1275 N N . VAL A 1 160 ? -9.211 -4.801 -5.484 1.00 92.56 160 VAL A N 1
ATOM 1276 C CA . VAL A 1 160 ? -8.905 -4.433 -6.874 1.00 92.56 160 VAL A CA 1
ATOM 1277 C C . VAL A 1 160 ? -9.500 -5.462 -7.832 1.00 92.56 160 VAL A C 1
ATOM 1279 O O . VAL A 1 160 ? -10.232 -5.071 -8.741 1.00 92.56 160 VAL A O 1
ATOM 1282 N N . ARG A 1 161 ? -9.285 -6.764 -7.594 1.00 95.62 161 ARG A N 1
ATOM 1283 C CA . ARG A 1 161 ? -9.898 -7.842 -8.389 1.00 95.62 161 ARG A CA 1
ATOM 1284 C C . ARG A 1 161 ? -11.418 -7.681 -8.452 1.00 95.62 161 ARG A C 1
ATOM 1286 O O . ARG A 1 161 ? -11.974 -7.619 -9.544 1.00 95.62 161 ARG A O 1
ATOM 1293 N N . SER A 1 162 ? -12.079 -7.557 -7.300 1.00 96.00 162 SER A N 1
ATOM 1294 C CA . SER A 1 162 ? -13.530 -7.353 -7.206 1.00 96.00 162 SER A CA 1
ATOM 1295 C C . SER A 1 162 ? -13.986 -6.090 -7.947 1.00 96.00 162 SER A C 1
ATOM 1297 O O . SER A 1 162 ? -14.939 -6.138 -8.723 1.00 96.00 162 SER A O 1
ATOM 1299 N N . ASN A 1 163 ? -13.290 -4.963 -7.790 1.00 93.44 163 ASN A N 1
ATOM 1300 C CA . ASN A 1 163 ? -13.625 -3.719 -8.481 1.00 93.44 163 ASN A CA 1
ATOM 1301 C C . ASN A 1 163 ? -13.526 -3.845 -10.006 1.00 93.44 163 ASN A C 1
ATOM 1303 O O . ASN A 1 163 ? -14.374 -3.287 -10.699 1.00 93.44 163 ASN A O 1
ATOM 1307 N N . LEU A 1 164 ? -12.559 -4.603 -10.529 1.00 91.19 164 LEU A N 1
ATOM 1308 C CA . LEU A 1 164 ? -12.429 -4.854 -11.968 1.00 91.19 164 LEU A CA 1
ATOM 1309 C C . LEU A 1 164 ? -13.563 -5.734 -12.527 1.00 91.19 164 LEU A C 1
ATOM 1311 O O . LEU A 1 164 ? -13.873 -5.637 -13.711 1.00 91.19 164 LEU A O 1
ATOM 1315 N N . THR A 1 165 ? -14.258 -6.515 -11.690 1.00 93.12 165 THR A N 1
ATOM 1316 C CA . THR A 1 165 ? -15.462 -7.268 -12.110 1.00 93.12 165 THR A CA 1
ATOM 1317 C C . THR A 1 165 ? -16.713 -6.399 -12.286 1.00 93.12 165 THR A C 1
ATOM 1319 O O . THR A 1 165 ? -17.731 -6.877 -12.780 1.00 93.12 165 THR A O 1
ATOM 1322 N N . LYS A 1 166 ? -16.672 -5.109 -11.911 1.00 93.56 166 LYS A N 1
ATOM 1323 C CA . LYS A 1 166 ? -17.825 -4.193 -12.030 1.00 93.56 166 LYS A CA 1
ATOM 1324 C C . LYS A 1 166 ? -18.197 -3.841 -13.472 1.00 93.56 166 LYS A C 1
ATOM 1326 O O . LYS A 1 166 ? -19.238 -3.220 -13.673 1.00 93.56 166 LYS A O 1
ATOM 1331 N N . LEU A 1 167 ? -17.366 -4.189 -14.451 1.00 91.75 167 LEU A N 1
ATOM 1332 C CA . LEU A 1 167 ? -17.622 -3.897 -15.857 1.00 91.75 167 LEU A CA 1
ATOM 1333 C C . LEU A 1 167 ? -18.936 -4.536 -16.339 1.00 91.75 167 LEU A C 1
ATOM 1335 O O . LEU A 1 167 ? -19.370 -5.590 -15.867 1.00 91.75 167 LEU A O 1
ATOM 1339 N N . GLY A 1 168 ? -19.578 -3.859 -17.286 1.00 90.38 168 GLY A N 1
ATOM 1340 C CA . GLY A 1 168 ? -20.743 -4.341 -18.008 1.00 90.38 168 GLY A CA 1
ATOM 1341 C C . GLY A 1 168 ? -20.428 -5.574 -18.853 1.00 90.38 168 GLY A C 1
ATOM 1342 O O . GLY A 1 168 ? -19.273 -5.963 -19.029 1.00 90.38 168 GLY A O 1
ATOM 1343 N N . ALA A 1 169 ? -21.472 -6.188 -19.412 1.00 89.12 169 ALA A N 1
ATOM 1344 C CA . ALA A 1 169 ? -21.323 -7.356 -20.283 1.00 89.12 169 ALA A CA 1
ATOM 1345 C C . ALA A 1 169 ? -20.475 -7.074 -21.543 1.00 89.12 169 ALA A C 1
ATOM 1347 O O . ALA A 1 169 ? -19.924 -7.998 -22.131 1.00 89.12 169 ALA A O 1
ATOM 1348 N N . ASP A 1 170 ? -20.353 -5.807 -21.940 1.00 91.44 170 ASP A N 1
ATOM 1349 C CA . ASP A 1 170 ? -19.537 -5.325 -23.058 1.00 91.44 170 ASP A CA 1
ATOM 1350 C C . ASP A 1 170 ? -18.102 -4.931 -22.653 1.00 91.44 170 ASP A C 1
ATOM 1352 O O . ASP A 1 170 ? -17.352 -4.396 -23.470 1.00 91.44 170 ASP A O 1
ATOM 1356 N N . GLY A 1 171 ? -17.717 -5.162 -21.393 1.00 90.00 171 GLY A N 1
ATOM 1357 C CA . GLY A 1 171 ? -16.415 -4.782 -20.850 1.00 90.00 171 GLY A CA 1
ATOM 1358 C C . GLY A 1 171 ? -16.275 -3.292 -20.522 1.00 90.00 171 GLY A C 1
ATOM 1359 O O . GLY A 1 171 ? -15.162 -2.850 -20.240 1.00 90.00 171 GLY A O 1
ATOM 1360 N N . LYS A 1 172 ? -17.361 -2.504 -20.539 1.00 91.69 172 LYS A N 1
ATOM 1361 C CA . LYS A 1 172 ? -17.321 -1.063 -20.236 1.00 91.69 172 LYS A CA 1
ATOM 1362 C C . LYS A 1 172 ? -17.856 -0.739 -18.840 1.00 91.69 172 LYS A C 1
ATOM 1364 O O . LYS A 1 172 ? -18.702 -1.466 -18.323 1.00 91.69 172 LYS A O 1
ATOM 1369 N N . PRO A 1 173 ? -17.403 0.350 -18.197 1.00 92.56 173 PRO A N 1
ATOM 1370 C CA . PRO A 1 173 ? -17.970 0.778 -16.922 1.00 92.56 173 PRO A CA 1
ATOM 1371 C C . PRO A 1 173 ? -19.439 1.204 -17.059 1.00 92.56 173 PRO A C 1
ATOM 1373 O O . PRO A 1 173 ? -19.827 1.820 -18.051 1.00 92.56 173 PRO A O 1
ATOM 1376 N N . ILE A 1 174 ? -20.240 0.927 -16.029 1.00 92.25 174 ILE A N 1
ATOM 1377 C CA . ILE A 1 174 ? -21.615 1.424 -15.893 1.00 92.25 174 ILE A CA 1
ATOM 1378 C C . ILE A 1 174 ? -21.593 2.565 -14.877 1.00 92.25 174 ILE A C 1
ATOM 1380 O O . ILE A 1 174 ? -21.075 2.383 -13.775 1.00 92.25 174 ILE A O 1
ATOM 1384 N N . TYR A 1 175 ? -22.159 3.720 -15.220 1.00 94.00 175 TYR A N 1
ATOM 1385 C CA . TYR A 1 175 ? -22.156 4.904 -14.360 1.00 94.00 175 TYR A CA 1
ATOM 1386 C C . TYR A 1 175 ? -23.560 5.266 -13.876 1.00 94.00 175 TYR A C 1
ATOM 1388 O O . TYR A 1 175 ? -24.547 5.087 -14.589 1.00 94.00 175 TYR A O 1
ATOM 1396 N N . ARG A 1 176 ? -23.633 5.803 -12.659 1.00 94.31 176 ARG A N 1
ATOM 1397 C CA . ARG A 1 176 ? -24.775 6.577 -12.159 1.00 94.31 176 ARG A CA 1
ATOM 1398 C C . ARG A 1 176 ? -24.684 8.026 -12.658 1.00 94.31 176 ARG A C 1
ATOM 1400 O O . ARG A 1 176 ? -23.632 8.453 -13.121 1.00 94.31 176 ARG A O 1
ATOM 1407 N N . GLU A 1 177 ? -25.768 8.786 -12.520 1.00 94.12 177 GLU A N 1
ATOM 1408 C CA . GLU A 1 177 ? -25.858 10.210 -12.893 1.00 94.12 177 GLU A CA 1
ATOM 1409 C C . GLU A 1 177 ? -24.767 11.097 -12.269 1.00 94.12 177 GLU A C 1
ATOM 1411 O O . GLU A 1 177 ? -24.323 12.050 -12.896 1.00 94.12 177 GLU A O 1
ATOM 1416 N N . ASP A 1 178 ? -24.284 10.761 -11.071 1.00 92.00 178 ASP A N 1
ATOM 1417 C CA . ASP A 1 178 ? -23.200 11.479 -10.385 1.00 92.00 178 ASP A CA 1
ATOM 1418 C C . ASP A 1 178 ? -21.790 10.999 -10.780 1.00 92.00 178 ASP A C 1
ATOM 1420 O O . ASP A 1 178 ? -20.806 11.360 -10.140 1.00 92.00 178 ASP A O 1
ATOM 1424 N N . GLY A 1 179 ? -21.680 10.134 -11.793 1.00 91.12 179 GLY A N 1
ATOM 1425 C CA . GLY A 1 179 ? -20.412 9.564 -12.249 1.00 91.12 179 GLY A CA 1
ATOM 1426 C C . GLY A 1 179 ? -19.905 8.386 -11.412 1.00 91.12 179 GLY A C 1
ATOM 1427 O O . GLY A 1 179 ? -18.833 7.848 -11.699 1.00 91.12 179 GLY A O 1
ATOM 1428 N N . LYS A 1 180 ? -20.652 7.919 -10.401 1.00 91.31 180 LYS A N 1
ATOM 1429 C CA . LYS A 1 180 ? -20.250 6.747 -9.609 1.00 91.31 180 LYS A CA 1
ATOM 1430 C C . LYS A 1 180 ? -20.304 5.468 -10.448 1.00 91.31 180 LYS A C 1
ATOM 1432 O O . LYS A 1 180 ? -21.337 5.154 -11.037 1.00 91.31 180 LYS A O 1
ATOM 1437 N N . VAL A 1 181 ? -19.226 4.679 -10.421 1.00 92.62 181 VAL A N 1
ATOM 1438 C CA . VAL A 1 181 ? -19.185 3.342 -11.041 1.00 92.62 181 VAL A CA 1
ATOM 1439 C C . VAL A 1 181 ? -20.132 2.386 -10.305 1.00 92.62 181 VAL A C 1
ATOM 1441 O O . VAL A 1 181 ? -20.020 2.179 -9.091 1.00 92.62 181 VAL A O 1
ATOM 1444 N N . LEU A 1 182 ? -21.057 1.790 -11.052 1.00 93.38 182 LEU A N 1
ATOM 1445 C CA . LEU A 1 182 ? -22.040 0.814 -10.594 1.00 93.38 182 LEU A CA 1
ATOM 1446 C C . LEU A 1 182 ? -21.533 -0.625 -10.757 1.00 93.38 182 LEU A C 1
ATOM 1448 O O . LEU A 1 182 ? -20.535 -0.886 -11.423 1.00 93.38 182 LEU A O 1
ATOM 1452 N N . LYS A 1 183 ? -22.216 -1.569 -10.102 1.00 94.75 183 LYS A N 1
ATOM 1453 C CA . LYS A 1 183 ? -21.927 -3.006 -10.203 1.00 94.75 183 LYS A CA 1
ATOM 1454 C C . LYS A 1 183 ? -22.538 -3.561 -11.496 1.00 94.75 183 LYS A C 1
ATOM 1456 O O . LYS A 1 183 ? -23.752 -3.484 -11.668 1.00 94.75 183 LYS A O 1
ATOM 1461 N N . GLY A 1 184 ? -21.706 -4.109 -12.378 1.00 92.31 184 GLY A N 1
ATOM 1462 C CA . GLY A 1 184 ? -22.131 -4.836 -13.573 1.00 92.31 184 GLY A CA 1
ATOM 1463 C C . GLY A 1 184 ? -22.688 -6.237 -13.286 1.00 92.31 184 GLY A C 1
ATOM 1464 O O . GLY A 1 184 ? -22.661 -6.698 -12.143 1.00 92.31 184 GLY A O 1
ATOM 1465 N N . PRO A 1 185 ? -23.186 -6.938 -14.322 1.00 91.69 185 PRO A N 1
ATOM 1466 C CA . PRO A 1 185 ? -23.826 -8.248 -14.180 1.00 91.69 185 PRO A CA 1
ATOM 1467 C C . PRO A 1 185 ? -22.864 -9.355 -13.721 1.00 91.69 185 PRO A C 1
ATOM 1469 O O . PRO A 1 185 ? -23.307 -10.321 -13.111 1.00 91.69 185 PRO A O 1
ATOM 1472 N N . ASN A 1 186 ? -21.561 -9.196 -13.974 1.00 91.31 186 ASN A N 1
ATOM 1473 C CA . ASN A 1 186 ? -20.514 -10.146 -13.583 1.00 91.31 186 ASN A CA 1
ATOM 1474 C C . ASN A 1 186 ? -19.816 -9.753 -12.269 1.00 91.31 186 ASN A C 1
ATOM 1476 O O . ASN A 1 186 ? -18.728 -10.247 -11.982 1.00 91.31 186 ASN A O 1
ATOM 1480 N N . PHE A 1 187 ? -20.394 -8.828 -11.496 1.00 94.88 187 PHE A N 1
ATOM 1481 C CA . PHE A 1 187 ? -19.776 -8.352 -10.266 1.00 94.88 187 PHE A CA 1
ATOM 1482 C C . PHE A 1 187 ? -19.632 -9.475 -9.232 1.00 94.88 187 PHE A C 1
ATOM 1484 O O . PHE A 1 187 ? -20.607 -10.125 -8.854 1.00 94.88 187 PHE A O 1
ATOM 1491 N N . GLU A 1 188 ? -18.423 -9.621 -8.700 1.00 95.25 188 GLU A N 1
ATOM 1492 C CA . GLU A 1 188 ? -18.115 -10.507 -7.586 1.00 95.25 188 GLU A CA 1
ATOM 1493 C C . GLU A 1 188 ? -17.664 -9.700 -6.369 1.00 95.25 188 GLU A C 1
ATOM 1495 O O . GLU A 1 188 ? -16.767 -8.860 -6.461 1.00 95.25 188 GLU A O 1
ATOM 1500 N N . GLU A 1 189 ? -18.241 -9.987 -5.203 1.00 96.81 189 GLU A N 1
ATOM 1501 C CA . GLU A 1 189 ? -17.827 -9.365 -3.942 1.00 96.81 189 GLU A CA 1
ATOM 1502 C C . GLU A 1 189 ? -16.401 -9.769 -3.538 1.00 96.81 189 GLU A C 1
ATOM 1504 O O . GLU A 1 189 ? -15.965 -10.889 -3.838 1.00 96.81 189 GLU A O 1
ATOM 1509 N N . PRO A 1 190 ? -15.655 -8.875 -2.858 1.00 97.06 190 PRO A N 1
ATOM 1510 C CA . PRO A 1 190 ? -14.307 -9.189 -2.416 1.00 97.06 190 PRO A CA 1
ATOM 1511 C C . PRO A 1 190 ? -14.354 -10.246 -1.307 1.00 97.06 190 PRO A C 1
ATOM 1513 O O . PRO A 1 190 ? -15.046 -10.103 -0.296 1.00 97.06 190 PRO A O 1
ATOM 1516 N N . LYS A 1 191 ? -13.581 -11.316 -1.471 1.00 97.75 191 LYS A N 1
ATOM 1517 C CA . LYS A 1 191 ? -13.491 -12.427 -0.520 1.00 97.75 191 LYS A CA 1
ATOM 1518 C C . LYS A 1 191 ? -12.472 -12.097 0.569 1.00 97.75 191 LYS A C 1
ATOM 1520 O O . LYS A 1 191 ? -11.360 -12.607 0.552 1.00 97.75 191 LYS A O 1
ATOM 1525 N N . LEU A 1 192 ? -12.853 -11.244 1.523 1.00 97.56 192 LEU A N 1
ATOM 1526 C CA . LEU A 1 192 ? -11.903 -10.667 2.489 1.00 97.56 192 LEU A CA 1
ATOM 1527 C C . LEU A 1 192 ? -11.551 -11.545 3.699 1.00 97.56 192 LEU A C 1
ATOM 1529 O O . LEU A 1 192 ? -10.558 -11.289 4.372 1.00 97.56 192 LEU A O 1
ATOM 1533 N N . LYS A 1 193 ? -12.336 -12.593 3.975 1.00 97.38 193 LYS A N 1
ATOM 1534 C CA . LYS A 1 193 ? -12.142 -13.474 5.141 1.00 97.38 193 LYS A CA 1
ATOM 1535 C C . LYS A 1 193 ? -10.707 -14.021 5.302 1.00 97.38 193 LYS A C 1
ATOM 1537 O O . LYS A 1 193 ? -10.257 -14.068 6.442 1.00 97.38 193 LYS A O 1
ATOM 1542 N N . PRO A 1 194 ? -9.986 -14.429 4.237 1.00 97.06 194 PRO A N 1
ATOM 1543 C CA . PRO A 1 194 ? -8.619 -14.941 4.359 1.00 97.06 194 PRO A CA 1
ATOM 1544 C C . PRO A 1 194 ? -7.586 -13.917 4.849 1.00 97.06 194 PRO A C 1
ATOM 1546 O O . PRO A 1 194 ? -6.526 -14.331 5.302 1.00 97.06 194 PRO A O 1
ATOM 1549 N N . PHE A 1 195 ? -7.879 -12.616 4.760 1.00 96.50 195 PHE A N 1
ATOM 1550 C CA . PHE A 1 195 ? -6.956 -11.534 5.128 1.00 96.50 195 PHE A CA 1
ATOM 1551 C C . PHE A 1 195 ? -7.195 -10.986 6.541 1.00 96.50 195 PHE A C 1
ATOM 1553 O O . PHE A 1 195 ? -6.545 -10.027 6.956 1.00 96.50 195 PHE A O 1
ATOM 1560 N N . LEU A 1 196 ? -8.151 -11.570 7.269 1.00 96.25 196 LEU A N 1
ATOM 1561 C CA . LEU A 1 196 ? -8.384 -11.283 8.679 1.00 96.25 196 LEU A CA 1
ATOM 1562 C C . LEU A 1 196 ? -7.499 -12.185 9.549 1.00 96.25 196 LEU A C 1
ATOM 1564 O O . LEU A 1 196 ? -7.271 -13.345 9.184 1.00 96.25 196 LEU A O 1
ATOM 1568 N N . PRO A 1 197 ? -7.069 -11.715 10.731 1.00 93.25 197 PRO A N 1
ATOM 1569 C CA . PRO A 1 197 ? -6.470 -12.607 11.709 1.00 93.25 197 PRO A CA 1
ATOM 1570 C C . PRO A 1 197 ? -7.504 -13.629 12.199 1.00 93.25 197 PRO A C 1
ATOM 1572 O O . PRO A 1 197 ? -8.717 -13.411 12.134 1.00 93.25 197 PRO A O 1
ATOM 1575 N N . LYS A 1 198 ? -7.027 -14.762 12.724 1.00 89.44 198 LYS A N 1
ATOM 1576 C CA . LYS A 1 198 ? -7.913 -15.793 13.294 1.00 89.44 198 LYS A CA 1
ATOM 1577 C C . LYS A 1 198 ? -8.646 -15.292 14.539 1.00 89.44 198 LYS A C 1
ATOM 1579 O O . LYS A 1 198 ? -9.811 -15.626 14.730 1.00 89.44 198 LYS A O 1
ATOM 1584 N N . GLU A 1 199 ? -7.956 -14.506 15.360 1.00 86.19 199 GLU A N 1
ATOM 1585 C CA . GLU A 1 199 ? -8.444 -13.920 16.608 1.00 86.19 199 GLU A CA 1
ATOM 1586 C C . GLU A 1 199 ? -7.818 -12.533 16.792 1.00 86.19 199 GLU A C 1
ATOM 1588 O O . GLU A 1 199 ? -6.768 -12.242 16.218 1.00 86.19 199 GLU A O 1
ATOM 1593 N N . ALA A 1 200 ? -8.453 -11.669 17.585 1.00 81.88 200 ALA A N 1
ATOM 1594 C CA . ALA A 1 200 ? -7.858 -10.384 17.934 1.00 81.88 200 ALA A CA 1
ATOM 1595 C C . ALA A 1 200 ? -6.622 -10.590 18.823 1.00 81.88 200 ALA A C 1
ATOM 1597 O O . ALA A 1 200 ? -6.624 -11.419 19.729 1.00 81.88 200 ALA A O 1
ATOM 1598 N N . SER A 1 201 ? -5.585 -9.784 18.611 1.00 74.75 201 SER A N 1
ATOM 1599 C CA . SER A 1 201 ? -4.314 -9.867 19.343 1.00 74.75 201 SER A CA 1
ATOM 1600 C C . SER A 1 201 ? -4.369 -9.329 20.780 1.00 74.75 201 SER A C 1
ATOM 1602 O O . SER A 1 201 ? -3.385 -9.417 21.516 1.00 74.75 201 SER A O 1
A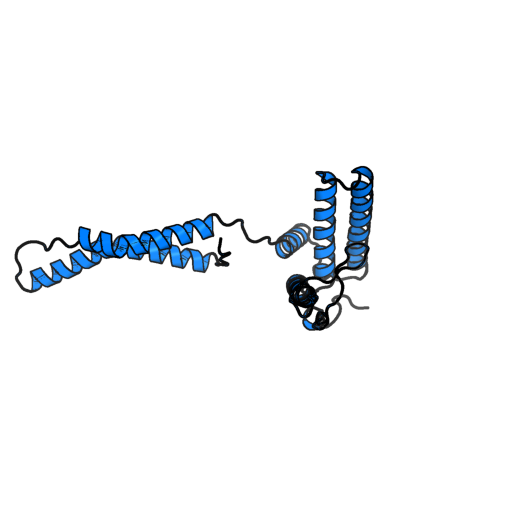TOM 1604 N N . TRP A 1 202 ? -5.504 -8.763 21.198 1.00 76.19 202 TRP A N 1
ATOM 1605 C CA . TRP A 1 202 ? -5.750 -8.302 22.561 1.00 76.19 202 TRP A CA 1
ATOM 1606 C C . TRP A 1 202 ? -6.817 -9.170 23.231 1.00 76.19 202 TRP A C 1
ATOM 1608 O O . TRP A 1 202 ? -7.886 -9.416 22.672 1.00 76.19 202 TRP A O 1
ATOM 1618 N N . ASN A 1 203 ? -6.554 -9.581 24.470 1.00 61.72 203 ASN A N 1
ATOM 1619 C CA . ASN A 1 203 ? -7.558 -10.254 25.289 1.00 61.72 203 ASN A CA 1
ATOM 1620 C C . ASN A 1 203 ? -8.687 -9.266 25.633 1.00 61.72 203 ASN A C 1
ATOM 1622 O O . ASN A 1 203 ? -8.430 -8.086 25.897 1.00 61.72 203 ASN A O 1
ATOM 1626 N N . ALA A 1 204 ? -9.933 -9.741 25.542 1.00 53.75 204 ALA A N 1
ATOM 1627 C CA . ALA A 1 204 ? -11.141 -8.935 25.710 1.00 53.75 204 ALA A CA 1
ATOM 1628 C C . ALA A 1 204 ? -11.281 -8.340 27.112 1.00 53.75 204 ALA A C 1
ATOM 1630 O O . ALA A 1 204 ? -10.980 -9.048 28.096 1.00 53.75 204 ALA A O 1
#

Secondary structure (DSSP, 8-state):
-------HHHHHHHHHHHHHHHHHHHHHHHHHHHHHHHTT--S----HHHHHHHHHHHHHHHHHHHHHHHTSPPPP-HHHHHHHHHHHTT--SS-SSHHHHHHHHHHHHHHHHHHHHHHHHTTT---HHHHHHHHHHHHHHHHHHHHTT--HHHHHHHHHHHHHTT--TTSPPPB-TTSPBPP-TT------GGGS-SS-SS--